Protein AF-A0A931I5U7-F1 (afdb_monomer_lite)

Organism: NCBI:txid2793297

Secondary structure (DSSP, 8-state):
--EEEEPP-HHHHHHTT-GGGTT--EEEETTTEE-HHHHHHHHHHHTTS---EETTEE-S--SSPPPHHHHHHHHHHHHHHHHHHHHTT--TTT--HHHHHHHHHHHHH--SSS-PPPPPHHHHHHHHHHHHHHHHHHHHTTSSS-----EEEEEEE-SSSSSEEEEEEETTPPPPPGGGS---PPPPHHHHHHHHHHHHHHH-HHHHHHHHHHHHH---TT-

Radius of gyration: 21.56 Å; chains: 1; bounding box: 51×44×59 Å

Foldseek 3Di:
DFKDKDAAQLVVCVVVVNNLCSLAIAIADPVPGGDDQVSVLLSCQQQLVDADAAPVGAQPTDSHHDDSVVNRVLSVLVRLVVRVCVVVVHDLQPDALVVLLVQLVCLQVPDDDDDDDRDALVSSQVSSVSSLRSSCVCCVVVVHPHYHFDWDWDWDDDPPDPDIDIHIDGPNRDDGPPVPDPPPDQDDPVRLVVVLVVCCVPPNDVRSVVVCCCNVVVDDPVD

pLDDT: mean 88.18, std 12.98, range [41.03, 98.0]

Sequence (223 aa):
MTWRVFVPDADRLTELGYPALAGCCSLFHDAKGYEHEPNRYLRDRYRARWVPEYKEGPTGAKREGKRPTTSKGEADRLTNFLNWAEAGGIDVDRMNYECVLSYQDNMIAFRPSQQRPTVGAATRNQRADVATFYLMWRAEQGLRWAFDVPTKLVKVPYRDIRGDVFVYSRTGRLRQSAAQLPTLSLPTAAQKLAWYSAVRTRLGEAKMLASRCIVEIGVRAFE

Structure (mmCIF, N/CA/C/O backbone):
data_AF-A0A931I5U7-F1
#
_entry.id   AF-A0A931I5U7-F1
#
loop_
_atom_site.group_PDB
_atom_site.id
_atom_site.type_symbol
_atom_site.label_atom_id
_atom_site.label_alt_id
_atom_site.label_comp_id
_atom_site.label_asym_id
_atom_site.label_entity_id
_atom_site.label_seq_id
_atom_site.pdbx_PDB_ins_code
_atom_site.Cartn_x
_atom_site.Cartn_y
_atom_site.Cartn_z
_atom_site.occupancy
_atom_site.B_iso_or_equiv
_atom_site.auth_seq_id
_atom_site.auth_comp_id
_atom_site.auth_asym_id
_atom_site.auth_atom_id
_atom_site.pdbx_PDB_model_num
ATOM 1 N N . MET A 1 1 ? -21.554 -3.736 -4.754 1.00 67.88 1 MET A N 1
ATOM 2 C CA . MET A 1 1 ? -21.222 -2.640 -3.822 1.00 67.88 1 MET A CA 1
ATOM 3 C C . MET A 1 1 ? -19.717 -2.486 -3.848 1.00 67.88 1 MET A C 1
ATOM 5 O O . MET A 1 1 ? -19.036 -3.498 -4.005 1.00 67.88 1 MET A O 1
ATOM 9 N N . THR A 1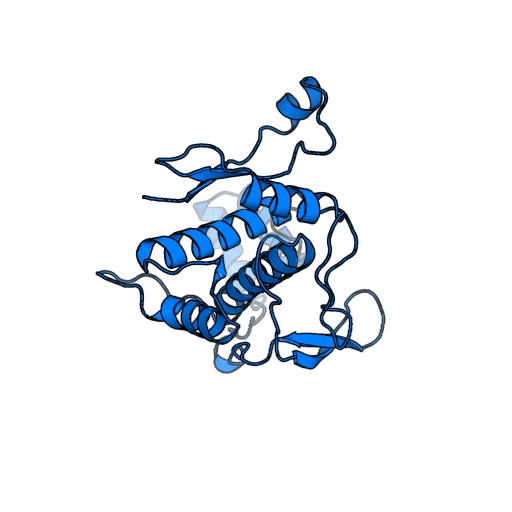 2 ? -19.208 -1.257 -3.923 1.00 89.62 2 THR A N 1
ATOM 10 C CA . THR A 1 2 ? -17.805 -1.046 -4.289 1.00 89.62 2 THR A CA 1
ATOM 11 C C . THR A 1 2 ? -17.224 0.170 -3.580 1.00 89.62 2 THR A C 1
ATOM 13 O O . THR A 1 2 ? -17.816 1.245 -3.539 1.00 89.62 2 THR A O 1
ATOM 16 N N . TRP A 1 3 ? -16.036 -0.023 -3.029 1.00 93.56 3 TRP A N 1
ATOM 17 C CA . TRP A 1 3 ? -15.145 0.998 -2.514 1.00 93.56 3 TRP A CA 1
ATOM 18 C C . TRP A 1 3 ? -14.446 1.725 -3.658 1.00 93.56 3 TRP A C 1
ATOM 20 O O . TRP A 1 3 ? -13.971 1.091 -4.608 1.00 93.56 3 TRP A O 1
ATOM 30 N N . ARG A 1 4 ? -14.328 3.047 -3.543 1.00 95.06 4 ARG A N 1
ATOM 31 C CA . ARG A 1 4 ? -13.659 3.916 -4.516 1.00 95.06 4 ARG A CA 1
ATOM 32 C C . ARG A 1 4 ? -12.684 4.856 -3.827 1.00 95.06 4 ARG A C 1
ATOM 34 O O . ARG A 1 4 ? -12.938 5.335 -2.723 1.00 95.06 4 ARG A O 1
ATOM 41 N N . VAL A 1 5 ? -11.585 5.146 -4.518 1.00 96.12 5 VAL A N 1
ATOM 42 C CA . VAL A 1 5 ? -10.603 6.137 -4.075 1.00 96.12 5 VAL A CA 1
ATOM 43 C C . VAL A 1 5 ? -11.048 7.528 -4.502 1.00 96.12 5 VAL A C 1
ATOM 45 O O . VAL A 1 5 ? -11.294 7.778 -5.679 1.00 96.12 5 VAL A O 1
ATOM 48 N N . PHE A 1 6 ? -11.079 8.439 -3.541 1.00 95.75 6 PHE A N 1
ATOM 49 C CA . PHE A 1 6 ? -11.193 9.869 -3.750 1.00 95.75 6 PHE A CA 1
ATOM 50 C C . PHE A 1 6 ? -9.812 10.510 -3.604 1.00 95.75 6 PHE A C 1
ATOM 52 O O . PHE A 1 6 ? -9.177 10.425 -2.545 1.00 95.75 6 PHE A O 1
ATOM 59 N N . VAL A 1 7 ? -9.345 11.135 -4.684 1.00 95.19 7 VAL A N 1
ATOM 60 C CA . VAL A 1 7 ? -8.119 11.936 -4.687 1.00 95.19 7 VAL A CA 1
ATOM 61 C C . VAL A 1 7 ? -8.515 13.373 -4.350 1.00 95.19 7 VAL A C 1
ATOM 63 O O . VAL A 1 7 ? -9.322 13.943 -5.085 1.00 95.19 7 VAL A O 1
ATOM 66 N N . PRO A 1 8 ? -8.006 13.950 -3.251 1.00 93.38 8 PRO A N 1
ATOM 67 C CA . PRO A 1 8 ? -8.352 15.311 -2.880 1.00 93.38 8 PRO A CA 1
ATOM 68 C C . PRO A 1 8 ? -7.743 16.338 -3.836 1.00 93.38 8 PRO A C 1
ATOM 70 O O . PRO A 1 8 ? -6.669 16.126 -4.401 1.00 93.38 8 PRO A O 1
ATOM 73 N N . ASP A 1 9 ? -8.415 17.481 -3.935 1.00 93.69 9 ASP A N 1
ATOM 74 C CA . ASP A 1 9 ? -7.818 18.717 -4.426 1.00 93.69 9 ASP A CA 1
ATOM 75 C C . ASP A 1 9 ? -6.955 19.318 -3.305 1.00 93.69 9 ASP A C 1
ATOM 77 O O . ASP A 1 9 ? -7.461 19.703 -2.243 1.00 93.69 9 ASP A O 1
ATOM 81 N N . ALA A 1 10 ? -5.639 19.314 -3.518 1.00 92.44 10 ALA A N 1
ATOM 82 C CA . ALA A 1 10 ? -4.664 19.708 -2.510 1.00 92.44 10 ALA A CA 1
ATOM 83 C C . ALA A 1 10 ? -4.705 21.210 -2.205 1.00 92.44 10 ALA A C 1
ATOM 85 O O . ALA A 1 10 ? -4.542 21.599 -1.042 1.00 92.44 10 ALA A O 1
ATOM 86 N N . ASP A 1 11 ? -4.962 22.034 -3.219 1.00 94.00 11 ASP A N 1
ATOM 87 C CA . ASP A 1 11 ? -5.001 23.487 -3.077 1.00 94.00 11 ASP A CA 1
ATOM 88 C C . ASP A 1 11 ? -6.247 23.868 -2.282 1.00 94.00 11 ASP A C 1
ATOM 90 O O . ASP A 1 11 ? -6.153 24.499 -1.226 1.00 94.00 11 ASP A O 1
ATOM 94 N N . ARG A 1 12 ? -7.400 23.312 -2.670 1.00 94.38 12 ARG A N 1
ATOM 95 C CA . ARG A 1 12 ? -8.660 23.527 -1.954 1.00 94.38 12 ARG A CA 1
ATOM 96 C C . ARG A 1 12 ? -8.607 23.065 -0.496 1.00 94.38 12 ARG A C 1
ATOM 98 O O . ARG A 1 12 ? -9.120 23.748 0.386 1.00 94.38 12 ARG A O 1
ATOM 105 N N . LEU A 1 13 ? -8.010 21.907 -0.200 1.00 93.12 13 LEU A N 1
ATOM 106 C CA . LEU A 1 13 ? -7.871 21.456 1.194 1.00 93.12 13 LEU A CA 1
ATOM 107 C C . LEU A 1 13 ? -6.944 22.356 2.013 1.00 93.12 13 LEU A C 1
ATOM 109 O O . LEU A 1 13 ? -7.149 22.503 3.219 1.00 93.12 13 LEU A O 1
ATOM 113 N N . THR A 1 14 ? -5.935 22.945 1.377 1.00 93.50 14 THR A N 1
ATOM 114 C CA . THR A 1 14 ? -5.034 23.900 2.023 1.00 93.50 14 THR A CA 1
ATOM 115 C C . THR A 1 14 ? -5.767 25.198 2.351 1.00 93.50 14 THR A C 1
ATOM 117 O O . THR A 1 14 ? -5.690 25.651 3.492 1.00 93.50 14 THR A O 1
ATOM 120 N N . GLU A 1 15 ? -6.550 25.731 1.409 1.00 95.31 15 GLU A N 1
ATOM 121 C CA . GLU A 1 15 ? -7.409 26.909 1.609 1.00 95.31 15 GLU A CA 1
ATOM 122 C C . GLU A 1 15 ? -8.434 26.701 2.731 1.00 95.31 15 GLU A C 1
ATOM 124 O O . GLU A 1 15 ? -8.680 27.600 3.531 1.00 95.31 15 GLU A O 1
ATOM 129 N N . LEU A 1 16 ? -8.981 25.488 2.845 1.00 94.38 16 LEU A N 1
ATOM 130 C CA . LEU A 1 16 ? -9.907 25.105 3.916 1.00 94.38 16 LEU A CA 1
ATOM 131 C C . LEU A 1 16 ? -9.229 24.891 5.284 1.00 94.38 16 LEU A C 1
ATOM 133 O O . LEU A 1 16 ? -9.904 24.521 6.243 1.00 94.38 16 LEU A O 1
ATOM 137 N N . GLY A 1 17 ? -7.912 25.099 5.400 1.00 94.75 17 GLY A N 1
ATOM 138 C CA . GLY A 1 17 ? -7.178 24.994 6.664 1.00 94.75 17 GLY A CA 1
ATOM 139 C C . GLY A 1 17 ? -6.662 23.590 6.998 1.00 94.75 17 GLY A C 1
ATOM 140 O O . GLY A 1 17 ? -6.270 23.332 8.137 1.00 94.75 17 GLY A O 1
ATOM 141 N N . TYR A 1 18 ? -6.603 22.679 6.020 1.00 93.19 18 TYR A N 1
ATOM 142 C CA . TYR A 1 18 ? -6.120 21.301 6.193 1.00 93.19 18 TYR A CA 1
ATOM 143 C C . TYR A 1 18 ? -4.856 20.968 5.371 1.00 93.19 18 TYR A C 1
ATOM 145 O O . TYR A 1 18 ? -4.783 19.884 4.777 1.00 93.19 18 TYR A O 1
ATOM 153 N N . PRO A 1 19 ? -3.792 21.802 5.385 1.00 92.25 19 PRO A N 1
ATOM 154 C CA . PRO A 1 19 ? -2.581 21.567 4.584 1.00 92.25 19 PRO A CA 1
ATOM 155 C C . PRO A 1 19 ? -1.909 20.230 4.918 1.00 92.25 19 PRO A C 1
ATOM 157 O O . PRO A 1 19 ? -1.336 19.550 4.069 1.00 92.25 19 PRO A O 1
ATOM 160 N N . ALA A 1 20 ? -2.034 19.794 6.174 1.00 90.19 20 ALA A N 1
ATOM 161 C CA . ALA A 1 20 ? -1.488 18.535 6.651 1.00 90.19 20 ALA A CA 1
ATOM 162 C C . ALA A 1 20 ? -2.053 17.298 5.931 1.00 90.19 20 ALA A C 1
ATOM 164 O O . ALA A 1 20 ? -1.386 16.261 5.934 1.00 90.19 20 ALA A O 1
ATOM 165 N N . LEU A 1 21 ? -3.256 17.392 5.354 1.00 92.56 21 LEU A N 1
ATOM 166 C CA . LEU A 1 21 ? -3.986 16.300 4.702 1.00 92.56 21 LEU A CA 1
ATOM 167 C C . LEU A 1 21 ? -4.232 16.548 3.209 1.00 92.56 21 LEU A C 1
ATOM 169 O O . LEU A 1 21 ? -4.865 15.712 2.574 1.00 92.56 21 LEU A O 1
ATOM 173 N N . ALA A 1 22 ? -3.700 17.635 2.645 1.00 92.38 22 ALA A N 1
ATOM 174 C CA . ALA A 1 22 ? -3.960 18.068 1.273 1.00 92.38 22 ALA A CA 1
ATOM 175 C C . ALA A 1 22 ? -3.740 16.970 0.213 1.00 92.38 22 ALA A C 1
ATOM 177 O O . ALA A 1 22 ? -4.478 16.883 -0.758 1.00 92.38 22 ALA A O 1
ATOM 178 N N . GLY A 1 23 ? -2.766 16.079 0.422 1.00 92.12 23 GLY A N 1
ATOM 179 C CA . GLY A 1 23 ? -2.481 14.950 -0.471 1.00 92.12 23 GLY A CA 1
ATOM 180 C C . GLY A 1 23 ? -3.000 13.586 -0.008 1.00 92.12 23 GLY A C 1
ATOM 181 O O . GLY A 1 23 ? -2.651 12.571 -0.615 1.00 92.12 23 GLY A O 1
ATOM 182 N N . CYS A 1 24 ? -3.765 13.523 1.085 1.00 96.06 24 CYS A N 1
ATOM 183 C CA . CYS A 1 24 ? -4.231 12.266 1.663 1.00 96.06 24 CYS A CA 1
ATOM 184 C C . CYS A 1 24 ? -5.486 11.768 0.941 1.00 96.06 24 CYS A C 1
ATOM 186 O O . CYS A 1 24 ? -6.572 12.323 1.101 1.00 96.06 24 CYS A O 1
ATOM 188 N N . CYS A 1 25 ? -5.354 10.678 0.191 1.00 96.31 25 CYS A N 1
ATOM 189 C CA . CYS A 1 25 ? -6.503 10.033 -0.436 1.00 96.31 25 CYS A CA 1
ATOM 190 C C . CYS A 1 25 ? -7.463 9.464 0.616 1.00 96.31 25 CYS A C 1
ATOM 192 O O . CYS A 1 25 ? -7.043 9.030 1.692 1.00 96.31 25 CYS A O 1
ATOM 194 N N . SER A 1 26 ? -8.751 9.462 0.279 1.00 96.44 26 SER A N 1
ATOM 195 C CA . SER A 1 26 ? -9.827 8.913 1.107 1.00 96.44 26 SER A CA 1
ATOM 196 C C . SER A 1 26 ? -10.606 7.849 0.338 1.00 96.44 26 SER A C 1
ATOM 198 O O . SER A 1 26 ? -10.562 7.807 -0.889 1.00 96.44 26 SER A O 1
ATOM 200 N N . LEU A 1 27 ? -11.308 6.976 1.050 1.00 97.25 27 LEU A N 1
ATOM 201 C CA . LEU A 1 27 ? -12.162 5.937 0.496 1.00 97.25 27 LEU A CA 1
ATOM 202 C C . LEU A 1 27 ? -13.630 6.264 0.741 1.00 97.25 27 LEU A C 1
ATOM 204 O O . LEU A 1 27 ? -14.002 6.690 1.837 1.00 97.25 27 LEU A O 1
ATOM 208 N N . PHE A 1 28 ? -14.450 5.998 -0.267 1.00 97.00 28 PHE A N 1
ATOM 209 C CA . PHE A 1 28 ? -15.903 6.070 -0.188 1.00 97.00 28 PHE A CA 1
ATOM 210 C C . PHE A 1 28 ? -16.491 4.737 -0.623 1.00 97.00 28 PHE A C 1
ATOM 212 O O . PHE A 1 28 ? -16.049 4.146 -1.609 1.00 97.00 28 PHE A O 1
ATOM 219 N N . HIS A 1 29 ? -17.480 4.271 0.122 1.00 95.31 29 HIS A N 1
ATOM 220 C CA . HIS A 1 29 ? -18.258 3.096 -0.206 1.00 95.31 29 HIS A CA 1
ATOM 221 C C . HIS A 1 29 ? -19.567 3.517 -0.880 1.00 95.31 29 HIS A C 1
ATOM 223 O O . HIS A 1 29 ? -20.289 4.351 -0.337 1.00 95.31 29 HIS A O 1
ATOM 229 N N . ASP A 1 30 ? -19.912 2.918 -2.021 1.00 92.12 30 ASP A N 1
ATOM 230 C CA . ASP A 1 30 ? -21.083 3.328 -2.814 1.00 92.12 30 ASP A CA 1
ATOM 231 C C . ASP A 1 30 ? -22.405 3.324 -2.015 1.00 92.12 30 ASP A C 1
ATOM 233 O O . ASP A 1 30 ? -23.262 4.169 -2.253 1.00 92.12 30 ASP A O 1
ATOM 237 N N . ALA A 1 31 ? -22.572 2.408 -1.052 1.00 92.06 31 ALA A N 1
ATOM 238 C CA . ALA A 1 31 ? -23.803 2.307 -0.255 1.00 92.06 31 ALA A CA 1
ATOM 239 C C . ALA A 1 31 ? -23.740 3.015 1.108 1.00 92.06 31 ALA A C 1
ATOM 241 O O . ALA A 1 31 ? -24.774 3.358 1.670 1.00 92.06 31 ALA A O 1
ATOM 242 N N . LYS A 1 32 ? -22.540 3.200 1.669 1.00 90.31 32 LYS A N 1
ATOM 243 C CA . LYS A 1 32 ? -22.357 3.702 3.047 1.00 90.31 32 LYS A CA 1
ATOM 244 C C . LYS A 1 32 ? -21.722 5.092 3.095 1.00 90.31 32 LYS A C 1
ATOM 246 O O . LYS A 1 32 ? -21.620 5.693 4.158 1.00 90.31 32 LYS A O 1
ATOM 251 N N . GLY A 1 33 ? -21.286 5.605 1.947 1.00 93.88 33 GLY A N 1
ATOM 252 C CA . GLY A 1 33 ? -20.558 6.856 1.844 1.00 93.88 33 GLY A CA 1
ATOM 253 C C . GLY A 1 33 ? -19.187 6.765 2.506 1.00 93.88 33 GLY A C 1
ATOM 254 O O . GLY A 1 33 ? -18.400 5.856 2.244 1.00 93.88 33 GLY A O 1
ATOM 255 N N . TYR A 1 34 ? -18.876 7.754 3.333 1.00 94.50 34 TYR A N 1
ATOM 256 C CA . TYR A 1 34 ? -17.591 7.853 4.006 1.00 94.50 34 TYR A CA 1
ATOM 257 C C . TYR A 1 34 ? -17.537 6.945 5.239 1.00 94.50 34 TYR A C 1
ATOM 259 O O . TYR A 1 34 ? -18.276 7.156 6.196 1.00 94.50 34 TYR A O 1
ATOM 267 N N . GLU A 1 35 ? -16.612 5.984 5.261 1.00 93.56 35 GLU A N 1
ATOM 268 C CA . GLU A 1 35 ? -16.367 5.170 6.457 1.00 93.56 35 GLU A CA 1
ATOM 269 C C . GLU A 1 35 ? -15.152 5.665 7.249 1.00 93.56 35 GLU A C 1
ATOM 271 O O . GLU A 1 35 ? -14.079 5.923 6.699 1.00 93.56 35 GLU A O 1
ATOM 276 N N . HIS A 1 36 ? -15.292 5.763 8.570 1.00 94.50 36 HIS A N 1
ATOM 277 C CA . HIS A 1 36 ? -14.252 6.337 9.423 1.00 94.50 36 HIS A CA 1
ATOM 278 C C . HIS A 1 36 ? -12.994 5.469 9.524 1.00 94.50 36 HIS A C 1
ATOM 280 O O . HIS A 1 36 ? -11.889 6.016 9.497 1.00 94.50 36 HIS A O 1
ATOM 286 N N . GLU A 1 37 ? -13.127 4.145 9.638 1.00 95.75 37 GLU A N 1
ATOM 287 C CA . GLU A 1 37 ? -11.990 3.273 9.961 1.00 95.75 37 GLU A CA 1
ATOM 288 C C . GLU A 1 37 ? -10.948 3.176 8.841 1.00 95.75 37 GLU A C 1
ATOM 290 O O . GLU A 1 37 ? -9.781 3.492 9.106 1.00 95.75 37 GLU A O 1
ATOM 295 N N . PRO A 1 38 ? -11.299 2.817 7.587 1.00 96.88 38 PRO A N 1
ATOM 296 C CA . PRO A 1 38 ? -10.302 2.722 6.519 1.00 96.88 38 PRO A CA 1
ATOM 297 C C . PRO A 1 38 ? -9.629 4.071 6.252 1.00 96.88 38 PRO A C 1
ATOM 299 O O . PRO A 1 38 ? -8.430 4.148 5.983 1.00 96.88 38 PRO A O 1
ATOM 302 N N . ASN A 1 39 ? -10.388 5.159 6.388 1.00 97.62 39 ASN A N 1
ATOM 303 C CA . ASN A 1 39 ? -9.878 6.510 6.205 1.00 97.62 39 ASN A CA 1
ATOM 304 C C . ASN A 1 39 ? -8.979 6.981 7.352 1.00 97.62 39 ASN A C 1
ATOM 306 O O . ASN A 1 39 ? -8.015 7.712 7.117 1.00 97.62 39 ASN A O 1
ATOM 310 N N . ARG A 1 40 ? -9.247 6.567 8.597 1.00 97.62 40 ARG A N 1
ATOM 311 C CA . ARG A 1 40 ? -8.346 6.830 9.727 1.00 97.62 40 ARG A CA 1
ATOM 312 C C . ARG A 1 40 ? -7.006 6.132 9.514 1.00 97.62 40 ARG A C 1
ATOM 314 O O . ARG A 1 40 ? -5.986 6.806 9.621 1.00 97.62 40 ARG A O 1
ATOM 321 N N . TYR A 1 41 ? -7.016 4.865 9.099 1.00 97.62 41 TYR A N 1
ATOM 322 C CA . TYR A 1 41 ? -5.795 4.154 8.719 1.00 97.62 41 TYR A CA 1
ATOM 323 C C . TYR A 1 41 ? -4.995 4.918 7.656 1.00 97.62 41 TYR A C 1
ATOM 325 O O . TYR A 1 41 ? -3.810 5.182 7.851 1.00 97.62 41 TYR A O 1
ATOM 333 N N . LEU A 1 42 ? -5.632 5.336 6.554 1.00 97.19 42 LEU A N 1
ATOM 334 C CA . LEU A 1 42 ? -4.938 6.070 5.488 1.00 97.19 42 LEU A CA 1
ATOM 335 C C . LEU A 1 42 ? -4.324 7.386 5.982 1.00 97.19 42 LEU A C 1
ATOM 337 O O . LEU A 1 42 ? -3.193 7.701 5.610 1.00 97.19 42 LEU A O 1
ATOM 341 N N . ARG A 1 43 ? -5.008 8.125 6.863 1.00 96.44 43 ARG A N 1
ATOM 342 C CA . ARG A 1 43 ? -4.458 9.347 7.472 1.00 96.44 43 ARG A CA 1
ATOM 343 C C . ARG A 1 43 ? -3.273 9.066 8.385 1.00 96.44 43 ARG A C 1
ATOM 345 O O . ARG A 1 43 ? -2.268 9.771 8.291 1.00 96.44 43 ARG A O 1
ATOM 352 N N . ASP A 1 44 ? -3.365 8.050 9.238 1.00 96.25 44 ASP A N 1
ATOM 353 C CA . ASP A 1 44 ? -2.284 7.695 10.161 1.00 96.25 44 ASP A CA 1
ATOM 354 C C . ASP A 1 44 ? -1.037 7.252 9.385 1.00 96.25 44 ASP A C 1
ATOM 356 O O . ASP A 1 44 ? 0.077 7.697 9.674 1.00 96.25 44 ASP A O 1
ATOM 360 N N . ARG A 1 45 ? -1.242 6.481 8.311 1.00 94.56 45 ARG A N 1
ATOM 361 C CA . ARG A 1 45 ? -0.218 6.090 7.335 1.00 94.56 45 ARG A CA 1
ATOM 362 C C . ARG A 1 45 ? 0.369 7.263 6.568 1.00 94.56 45 ARG A C 1
ATOM 364 O O . ARG A 1 45 ? 1.561 7.235 6.263 1.00 94.56 45 ARG A O 1
ATOM 371 N N . TYR A 1 46 ? -0.457 8.233 6.186 1.00 94.69 46 TYR A N 1
ATOM 372 C CA . TYR A 1 46 ? -0.045 9.402 5.413 1.00 94.69 46 TYR A CA 1
ATOM 373 C C . TYR A 1 46 ? 0.789 10.364 6.256 1.00 94.69 46 TYR A C 1
ATOM 375 O O . TYR A 1 46 ? 1.801 10.879 5.792 1.00 94.69 46 TYR A O 1
ATOM 383 N N . ARG A 1 47 ? 0.398 10.563 7.516 1.00 94.12 47 ARG A N 1
ATOM 384 C CA . ARG A 1 47 ? 1.078 11.442 8.476 1.00 94.12 47 ARG A CA 1
ATOM 385 C C . ARG A 1 47 ? 2.210 10.758 9.242 1.00 94.12 47 ARG A C 1
ATOM 387 O O . ARG A 1 47 ? 2.795 11.403 10.102 1.00 94.12 47 ARG A O 1
ATOM 394 N N . ALA A 1 48 ? 2.474 9.479 8.967 1.00 93.62 48 ALA A N 1
ATOM 395 C CA . ALA A 1 48 ? 3.393 8.636 9.732 1.00 93.62 48 ALA A CA 1
ATOM 396 C C . ALA A 1 48 ? 3.116 8.618 11.248 1.00 93.62 48 ALA A C 1
ATOM 398 O O . ALA A 1 48 ? 4.023 8.402 12.044 1.00 93.62 48 ALA A O 1
ATOM 399 N N . ARG A 1 49 ? 1.849 8.804 11.652 1.00 94.31 49 ARG A N 1
ATOM 400 C CA . ARG A 1 49 ? 1.406 8.563 13.040 1.00 94.31 49 ARG A CA 1
ATOM 401 C C . ARG A 1 49 ? 1.445 7.079 13.380 1.00 94.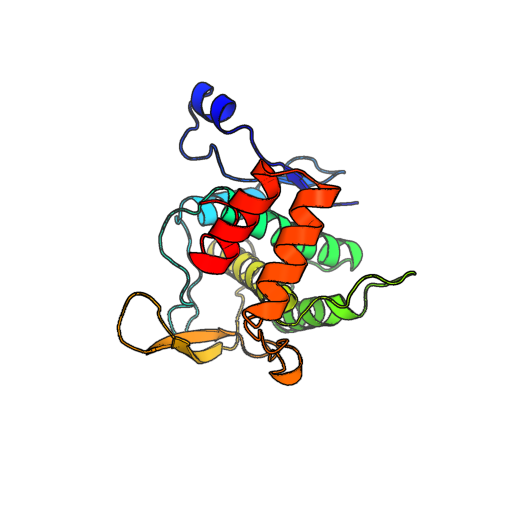31 49 ARG A C 1
ATOM 403 O O . ARG A 1 49 ? 1.552 6.721 14.543 1.00 94.31 49 ARG A O 1
ATOM 410 N N . TRP A 1 50 ? 1.344 6.240 12.351 1.00 95.12 50 TRP A N 1
ATOM 411 C CA . TRP A 1 50 ? 1.477 4.802 12.460 1.00 95.12 50 TRP A CA 1
ATOM 412 C C . TRP A 1 50 ? 2.331 4.236 11.325 1.00 95.12 50 TRP A C 1
ATOM 414 O O . TRP A 1 50 ? 2.174 4.597 10.151 1.00 95.12 50 TRP A O 1
ATOM 424 N N . VAL A 1 51 ? 3.221 3.315 11.682 1.00 93.00 51 VAL A N 1
ATOM 425 C CA . VAL A 1 51 ? 4.160 2.623 10.795 1.00 93.00 51 VAL A CA 1
ATOM 426 C C . VAL A 1 51 ? 4.127 1.148 11.188 1.00 93.00 51 VAL A C 1
ATOM 428 O O . VAL A 1 51 ? 4.062 0.859 12.376 1.00 93.00 51 VAL A O 1
ATOM 431 N N . PRO A 1 52 ? 4.116 0.209 10.227 1.00 92.50 52 PRO A N 1
ATOM 432 C CA . PRO A 1 52 ? 3.945 -1.191 10.546 1.00 92.50 52 PRO A CA 1
ATOM 433 C C . PRO A 1 52 ? 5.259 -1.730 11.114 1.00 92.50 52 PRO A C 1
ATOM 435 O O . PRO A 1 52 ? 6.324 -1.592 10.497 1.00 92.50 52 PRO A O 1
ATOM 438 N N . GLU A 1 53 ? 5.178 -2.390 12.255 1.00 92.75 53 GLU A N 1
ATOM 439 C CA . GLU A 1 53 ? 6.307 -3.070 12.881 1.00 92.75 53 GLU A CA 1
ATOM 440 C C . GLU A 1 53 ? 5.880 -4.498 13.186 1.00 92.75 53 GLU A C 1
ATOM 442 O O . GLU A 1 53 ? 4.796 -4.736 13.713 1.00 92.75 53 GLU A O 1
ATOM 447 N N . TYR A 1 54 ? 6.691 -5.465 12.761 1.00 92.00 54 TYR A N 1
ATOM 448 C CA . TYR A 1 54 ? 6.432 -6.854 13.106 1.00 92.00 54 TYR A CA 1
ATOM 449 C C . TYR A 1 54 ? 6.960 -7.125 14.513 1.00 92.00 54 TYR A C 1
ATOM 451 O O . TYR A 1 54 ? 7.848 -6.419 14.992 1.00 92.00 54 TYR A O 1
ATOM 459 N N . LYS A 1 55 ? 6.456 -8.183 15.157 1.00 89.25 55 LYS A N 1
ATOM 460 C CA . LYS A 1 55 ? 6.903 -8.586 16.499 1.00 89.25 55 LYS A CA 1
ATOM 461 C C . LYS A 1 55 ? 8.415 -8.804 16.563 1.00 89.25 55 LYS A C 1
ATOM 463 O O . LYS A 1 55 ? 9.041 -8.470 17.561 1.00 89.25 55 LYS A O 1
ATOM 468 N N . GLU A 1 56 ? 8.998 -9.339 15.494 1.00 91.19 56 GLU A N 1
ATOM 469 C CA . GLU A 1 56 ? 10.426 -9.637 15.413 1.00 91.19 56 GLU A CA 1
ATOM 470 C C . GLU A 1 56 ? 11.284 -8.407 15.070 1.00 91.19 56 GLU A C 1
ATOM 472 O O . GLU A 1 56 ? 12.498 -8.433 15.279 1.00 91.19 56 GLU A O 1
ATOM 477 N N . GLY A 1 57 ? 10.681 -7.328 14.552 1.00 87.94 57 GLY A N 1
ATOM 478 C CA . GLY A 1 57 ? 11.389 -6.090 14.236 1.00 87.94 57 GLY A CA 1
ATOM 479 C C . GLY A 1 57 ? 10.834 -5.304 13.037 1.00 87.94 57 GLY A C 1
ATOM 480 O O . GLY A 1 57 ? 9.690 -5.485 12.606 1.00 87.94 57 GLY A O 1
ATOM 481 N N . PRO A 1 58 ? 11.640 -4.389 12.465 1.00 86.19 58 PRO A N 1
ATOM 482 C CA . PRO A 1 58 ? 11.159 -3.416 11.492 1.00 86.19 58 PRO A CA 1
ATOM 483 C C . PRO A 1 58 ? 10.803 -4.043 10.136 1.00 86.19 58 P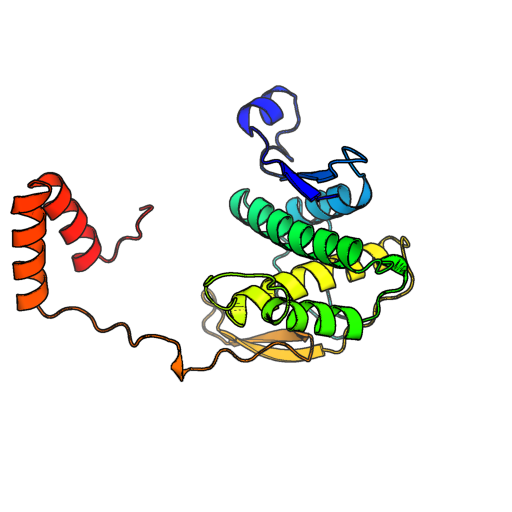RO A C 1
ATOM 485 O O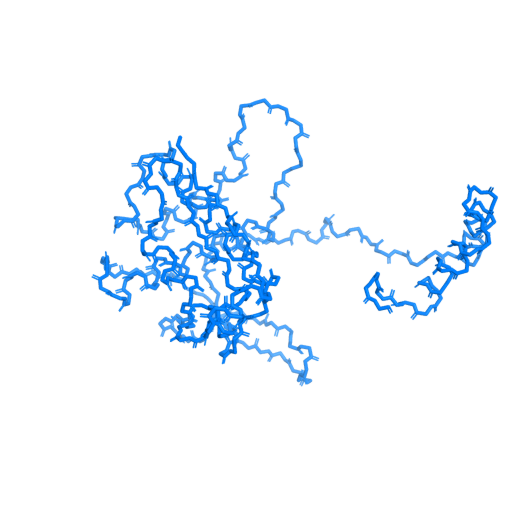 . PRO A 1 58 ? 11.518 -4.890 9.597 1.00 86.19 58 PRO A O 1
ATOM 488 N N . THR A 1 59 ? 9.729 -3.531 9.530 1.00 84.50 59 THR A N 1
ATOM 489 C CA . THR A 1 59 ? 9.262 -3.900 8.176 1.00 84.50 59 THR A CA 1
ATOM 490 C C . THR A 1 59 ? 10.065 -3.245 7.045 1.00 84.50 59 THR A C 1
ATOM 492 O O . THR A 1 59 ? 9.850 -3.548 5.871 1.00 84.50 59 THR A O 1
ATOM 495 N N . GLY A 1 60 ? 10.941 -2.288 7.373 1.00 80.56 60 GLY A N 1
ATOM 496 C CA . GLY A 1 60 ? 11.587 -1.395 6.405 1.00 80.56 60 GLY A CA 1
ATOM 497 C C . GLY A 1 60 ? 10.697 -0.242 5.917 1.00 80.56 60 GLY A C 1
ATOM 498 O O . GLY A 1 60 ? 11.112 0.531 5.052 1.00 80.56 60 GLY A O 1
ATOM 499 N N . ALA A 1 61 ? 9.477 -0.097 6.446 1.00 80.81 61 ALA A N 1
ATOM 500 C CA . ALA A 1 61 ? 8.652 1.074 6.182 1.00 80.81 61 ALA A CA 1
ATOM 501 C C . ALA A 1 61 ? 9.270 2.332 6.814 1.00 80.81 61 ALA A C 1
ATOM 503 O O . ALA A 1 61 ? 9.693 2.323 7.969 1.00 80.81 61 ALA A O 1
ATOM 504 N N . LYS A 1 62 ? 9.300 3.432 6.056 1.00 77.56 62 LYS A N 1
ATOM 505 C CA . LYS A 1 62 ? 9.841 4.708 6.536 1.00 77.56 62 LYS A CA 1
ATOM 506 C C . LYS A 1 62 ? 8.905 5.354 7.560 1.00 77.56 62 LYS A C 1
ATOM 508 O O . LYS A 1 62 ? 7.696 5.412 7.334 1.00 77.56 62 LYS A O 1
ATOM 513 N N . ARG A 1 63 ? 9.482 5.916 8.627 1.00 79.25 63 ARG A N 1
ATOM 514 C CA . ARG A 1 63 ? 8.797 6.771 9.615 1.00 79.25 63 ARG A CA 1
ATOM 515 C C . ARG A 1 63 ? 8.704 8.228 9.143 1.00 79.25 63 ARG A C 1
ATOM 517 O O . ARG A 1 63 ? 8.994 9.156 9.884 1.00 79.25 63 ARG A O 1
ATOM 524 N N . GLU A 1 64 ? 8.317 8.417 7.887 1.00 84.00 64 GLU A N 1
ATOM 525 C CA . GLU A 1 64 ? 8.170 9.729 7.257 1.00 84.00 64 GLU A CA 1
ATOM 526 C C . GLU A 1 64 ? 6.789 9.847 6.620 1.00 84.00 64 GLU A C 1
ATOM 528 O O . GLU A 1 64 ? 6.221 8.859 6.139 1.00 84.00 64 GLU A O 1
ATOM 533 N N . GLY A 1 65 ? 6.255 11.071 6.601 1.00 81.50 65 GLY A N 1
ATOM 534 C CA . GLY A 1 65 ? 4.997 11.365 5.928 1.00 81.50 65 GLY A CA 1
ATOM 535 C C . GLY A 1 65 ? 5.040 10.954 4.455 1.00 81.50 65 GLY A C 1
ATOM 536 O O . GLY A 1 65 ? 6.062 11.064 3.773 1.00 81.50 65 GLY A O 1
ATOM 537 N N . LYS A 1 66 ? 3.917 10.454 3.945 1.00 86.00 66 LYS A N 1
ATOM 538 C CA . LYS A 1 66 ? 3.833 9.978 2.567 1.00 86.00 66 LYS A CA 1
ATOM 539 C C . LYS A 1 66 ? 3.608 11.115 1.592 1.00 86.00 66 LYS A C 1
ATOM 541 O O . LYS A 1 66 ? 2.882 12.062 1.860 1.00 86.00 66 LYS A O 1
ATOM 546 N N . ARG A 1 67 ? 4.171 10.951 0.395 1.00 88.25 67 ARG A N 1
ATOM 547 C CA . ARG A 1 67 ? 3.841 11.791 -0.758 1.00 88.25 67 ARG A CA 1
ATOM 548 C C . ARG A 1 67 ? 2.415 11.489 -1.250 1.00 88.25 67 ARG A C 1
ATOM 550 O O . ARG A 1 67 ? 1.967 10.346 -1.098 1.00 88.25 67 ARG A O 1
ATOM 557 N N . PRO A 1 68 ? 1.731 12.444 -1.907 1.00 87.69 68 PRO A N 1
ATOM 558 C CA . PRO A 1 68 ? 0.377 12.237 -2.436 1.00 87.69 68 PRO A CA 1
ATOM 559 C C . PRO A 1 68 ? 0.267 11.023 -3.373 1.00 87.69 68 PRO A C 1
ATOM 561 O O . PRO A 1 68 ? -0.656 10.217 -3.268 1.00 87.69 68 PRO A O 1
ATOM 564 N N . THR A 1 69 ? 1.268 10.809 -4.232 1.00 88.69 69 THR A N 1
ATOM 565 C CA . THR A 1 69 ? 1.327 9.647 -5.137 1.00 88.69 69 THR A CA 1
ATOM 566 C C . THR A 1 69 ? 1.385 8.318 -4.382 1.00 88.69 69 THR A C 1
ATOM 568 O O . THR A 1 69 ? 0.706 7.356 -4.747 1.00 88.69 69 THR A O 1
ATOM 571 N N . THR A 1 70 ? 2.148 8.264 -3.288 1.00 90.12 70 THR A N 1
ATOM 572 C CA . THR A 1 70 ? 2.210 7.091 -2.411 1.00 90.12 70 THR A CA 1
ATOM 573 C C . THR A 1 70 ? 0.889 6.888 -1.668 1.00 90.12 70 THR A C 1
ATOM 575 O O . THR A 1 70 ? 0.449 5.746 -1.552 1.00 90.12 70 THR A O 1
ATOM 578 N N . SER A 1 71 ? 0.236 7.969 -1.216 1.00 93.44 71 SER A N 1
ATOM 579 C CA . SER A 1 71 ? -1.094 7.917 -0.587 1.00 93.44 71 SER A CA 1
ATOM 580 C C . SER A 1 71 ? -2.126 7.284 -1.516 1.00 93.44 71 SER A C 1
ATOM 582 O O . SER A 1 71 ? -2.784 6.317 -1.132 1.00 93.44 71 SER A O 1
ATOM 584 N N . LYS A 1 72 ? -2.188 7.743 -2.773 1.00 94.94 72 LYS A N 1
ATOM 585 C CA . LYS A 1 72 ? -3.071 7.164 -3.791 1.00 94.94 72 LYS A CA 1
ATOM 586 C C . LYS A 1 72 ? -2.796 5.676 -3.990 1.00 94.94 72 LYS A C 1
ATOM 588 O O . LYS A 1 72 ? -3.718 4.868 -3.967 1.00 94.94 72 LYS A O 1
ATOM 593 N N . GLY A 1 73 ? -1.525 5.301 -4.132 1.00 94.06 73 GLY A N 1
ATOM 594 C CA . GLY A 1 73 ? -1.146 3.900 -4.294 1.00 94.06 73 GLY A CA 1
ATOM 595 C C . GLY A 1 73 ? -1.522 3.024 -3.092 1.00 94.06 73 GLY A C 1
ATOM 596 O O . GLY A 1 73 ? -1.823 1.847 -3.270 1.00 94.06 73 GLY A O 1
ATOM 597 N N . GLU A 1 74 ? -1.482 3.537 -1.861 1.00 95.00 74 GLU A N 1
ATOM 598 C CA . GLU A 1 74 ? -1.984 2.803 -0.688 1.00 95.00 74 GLU A CA 1
ATOM 599 C C . GLU A 1 74 ? -3.512 2.698 -0.692 1.00 95.00 74 GLU A C 1
ATOM 601 O O . GLU A 1 74 ? -4.034 1.601 -0.499 1.00 95.00 74 GLU A O 1
ATOM 606 N N . ALA A 1 75 ? -4.215 3.792 -0.992 1.00 96.69 75 ALA A N 1
ATOM 607 C CA . ALA A 1 75 ? -5.672 3.823 -1.086 1.00 96.69 75 ALA A CA 1
ATOM 608 C C . ALA A 1 75 ? -6.209 2.856 -2.157 1.00 96.69 75 ALA A C 1
ATOM 610 O O . ALA A 1 75 ? -7.137 2.098 -1.881 1.00 96.69 75 ALA A O 1
ATOM 611 N N . ASP A 1 76 ? -5.587 2.803 -3.340 1.00 95.50 76 ASP A N 1
ATOM 612 C CA . ASP A 1 76 ? -5.966 1.882 -4.424 1.00 95.50 76 ASP A CA 1
ATOM 613 C C . ASP A 1 76 ? -5.814 0.411 -3.992 1.00 95.50 76 ASP A C 1
ATOM 615 O O . ASP A 1 76 ? -6.663 -0.438 -4.276 1.00 95.50 76 ASP A O 1
ATOM 619 N N . ARG A 1 77 ? -4.725 0.089 -3.280 1.00 96.38 77 ARG A N 1
ATOM 620 C CA . ARG A 1 77 ? -4.452 -1.273 -2.793 1.00 96.38 77 ARG A CA 1
ATOM 621 C C . ARG A 1 77 ? -5.399 -1.675 -1.663 1.00 96.38 77 ARG A C 1
ATOM 623 O O . ARG A 1 77 ? -5.860 -2.814 -1.660 1.00 96.38 77 ARG A O 1
ATOM 630 N N . LEU A 1 78 ? -5.700 -0.756 -0.744 1.00 97.25 78 LEU A N 1
ATOM 631 C CA . LEU A 1 78 ? -6.667 -0.984 0.330 1.00 97.25 78 LEU A CA 1
ATOM 632 C C . LEU A 1 78 ? -8.082 -1.161 -0.230 1.00 97.25 78 LEU A C 1
ATOM 634 O O . LEU A 1 78 ? -8.775 -2.099 0.136 1.00 97.25 78 LEU A O 1
ATOM 638 N N . THR A 1 79 ? -8.469 -0.325 -1.191 1.00 96.25 79 THR A N 1
ATOM 639 C CA . THR A 1 79 ? -9.740 -0.442 -1.918 1.00 96.25 79 THR A CA 1
ATOM 640 C C . THR A 1 79 ? -9.887 -1.809 -2.575 1.00 96.25 79 THR A C 1
ATOM 642 O O . THR A 1 79 ? -10.937 -2.438 -2.481 1.00 96.25 79 THR A O 1
ATOM 645 N N . ASN A 1 80 ? -8.828 -2.305 -3.225 1.00 94.75 80 ASN A N 1
ATOM 646 C CA . ASN A 1 80 ? -8.849 -3.633 -3.834 1.00 94.75 80 ASN A CA 1
ATOM 647 C C . ASN A 1 80 ? -9.085 -4.744 -2.801 1.00 94.75 80 ASN A C 1
ATOM 649 O O . ASN A 1 80 ? -9.817 -5.685 -3.094 1.00 94.75 80 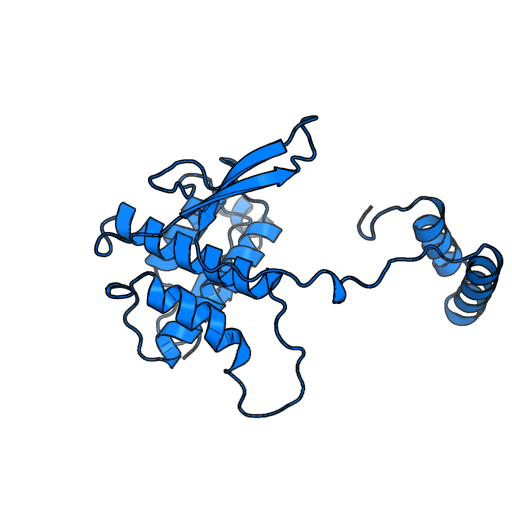ASN A O 1
ATOM 653 N N . PHE A 1 81 ? -8.501 -4.607 -1.612 1.00 96.38 81 PHE A N 1
ATOM 654 C CA . PHE A 1 81 ? -8.677 -5.551 -0.516 1.00 96.38 81 PHE A CA 1
ATOM 655 C C . PHE A 1 81 ? -10.100 -5.526 0.051 1.00 96.38 81 PHE A C 1
ATOM 657 O O . PHE A 1 81 ? -10.729 -6.576 0.133 1.00 96.38 81 PHE A O 1
ATOM 664 N N . LEU A 1 82 ? -10.622 -4.341 0.382 1.00 95.62 82 LEU A N 1
ATOM 665 C CA . LEU A 1 82 ? -11.964 -4.188 0.953 1.00 95.62 82 LEU A CA 1
ATOM 666 C C . LEU A 1 82 ? -13.046 -4.690 -0.010 1.00 95.62 82 LEU A C 1
ATOM 668 O O . LEU A 1 82 ? -13.928 -5.436 0.397 1.00 95.62 82 LEU A O 1
ATOM 672 N N . ASN A 1 83 ? -12.917 -4.378 -1.303 1.00 94.19 83 ASN A N 1
ATOM 673 C CA . ASN A 1 83 ? -13.815 -4.900 -2.335 1.00 94.19 83 ASN A CA 1
ATOM 674 C C . ASN A 1 83 ? -13.778 -6.428 -2.442 1.00 94.19 83 ASN A C 1
ATOM 676 O O . ASN A 1 83 ? -14.814 -7.049 -2.652 1.00 94.19 83 ASN A O 1
ATOM 680 N N . TRP A 1 84 ? -12.595 -7.038 -2.327 1.00 93.88 84 TRP A N 1
ATOM 681 C CA . TRP A 1 84 ? -12.472 -8.495 -2.340 1.00 93.88 84 TRP A CA 1
ATOM 682 C C . TRP A 1 84 ? -13.115 -9.124 -1.099 1.00 93.88 84 TRP A C 1
ATOM 684 O O . TRP A 1 84 ? -13.854 -10.096 -1.237 1.00 93.88 84 TRP A O 1
ATOM 694 N N . ALA A 1 85 ? -12.870 -8.559 0.086 1.00 94.06 85 ALA A N 1
ATOM 695 C CA . ALA A 1 85 ? -13.443 -9.061 1.331 1.00 94.06 85 ALA A CA 1
ATOM 696 C C . ALA A 1 85 ? -14.975 -8.971 1.299 1.00 94.06 85 ALA A C 1
ATOM 698 O O . ALA A 1 85 ? -15.655 -9.955 1.571 1.00 94.06 85 ALA A O 1
ATOM 699 N N . GLU A 1 86 ? -15.516 -7.831 0.867 1.00 92.62 86 GLU A N 1
ATOM 700 C CA . GLU A 1 86 ? -16.958 -7.616 0.754 1.00 92.62 86 GLU A CA 1
ATOM 701 C C . GLU A 1 86 ? -17.605 -8.525 -0.298 1.00 92.62 86 GLU A C 1
ATOM 703 O O . GLU A 1 86 ? -18.616 -9.164 -0.014 1.00 92.62 86 GLU A O 1
ATOM 708 N N . ALA A 1 87 ? -16.998 -8.665 -1.482 1.00 91.12 87 ALA A N 1
ATOM 709 C CA . ALA A 1 87 ? -17.497 -9.572 -2.517 1.00 91.12 87 ALA A CA 1
ATOM 710 C C . ALA A 1 87 ? -17.477 -11.046 -2.076 1.00 91.12 87 ALA A C 1
ATOM 712 O O . ALA A 1 87 ? -18.307 -11.831 -2.529 1.00 91.12 87 ALA A O 1
ATOM 713 N N . GLY A 1 88 ? -16.536 -11.420 -1.206 1.00 90.38 88 GLY A N 1
ATOM 714 C CA . GLY A 1 88 ? -16.453 -12.753 -0.614 1.00 90.38 88 GLY A CA 1
ATOM 715 C C . GLY A 1 88 ? -17.312 -12.950 0.638 1.00 90.38 88 GLY A C 1
ATOM 716 O O . GLY A 1 88 ? -17.311 -14.054 1.176 1.00 90.38 88 GLY A O 1
ATOM 717 N N . GLY A 1 89 ? -17.997 -11.913 1.139 1.00 91.69 89 GLY A N 1
ATOM 718 C CA . GLY A 1 89 ? -18.701 -11.969 2.426 1.00 91.69 89 GLY A CA 1
ATOM 719 C C . GLY A 1 89 ? -17.770 -12.238 3.616 1.00 91.69 89 GLY A C 1
ATOM 720 O O . GLY A 1 89 ? -18.178 -12.849 4.601 1.00 91.69 89 GLY A O 1
ATOM 721 N N . ILE A 1 90 ? -16.501 -11.840 3.510 1.00 93.50 90 ILE A N 1
ATOM 722 C CA . ILE A 1 90 ? -15.461 -12.117 4.500 1.00 93.50 90 ILE A CA 1
ATOM 723 C C . ILE A 1 90 ? -15.476 -11.023 5.563 1.00 93.50 90 ILE A C 1
ATOM 725 O O . ILE A 1 90 ? -15.260 -9.845 5.273 1.00 93.50 90 ILE A O 1
ATOM 729 N N . ASP A 1 91 ? -15.666 -11.436 6.813 1.00 93.44 91 ASP A N 1
ATOM 730 C CA . ASP A 1 91 ? -15.570 -10.552 7.968 1.00 93.44 91 ASP A CA 1
ATOM 731 C C . ASP A 1 91 ? -14.103 -10.202 8.267 1.00 93.44 91 ASP A C 1
ATOM 733 O O . ASP A 1 91 ? -13.329 -11.024 8.769 1.00 93.44 91 ASP A O 1
ATOM 737 N N . VAL A 1 92 ? -13.735 -8.952 7.974 1.00 93.19 92 VAL A N 1
ATOM 738 C CA . VAL A 1 92 ? -12.391 -8.389 8.176 1.00 93.19 92 VAL A CA 1
ATOM 739 C C . VAL A 1 92 ? -11.954 -8.461 9.644 1.00 93.19 92 VAL A C 1
ATOM 741 O O . VAL A 1 92 ? -10.759 -8.614 9.920 1.00 93.19 92 VAL A O 1
ATOM 744 N N . ASP A 1 93 ? -12.896 -8.412 10.590 1.00 92.94 93 ASP A N 1
ATOM 745 C CA . ASP A 1 93 ? -12.593 -8.523 12.018 1.00 92.94 93 ASP A CA 1
ATOM 746 C C . ASP A 1 93 ? -12.134 -9.917 12.399 1.00 92.94 93 ASP A C 1
ATOM 748 O O . ASP A 1 93 ? -11.320 -10.046 13.302 1.00 92.94 93 ASP A O 1
ATOM 752 N N . ARG A 1 94 ? -12.563 -10.956 11.678 1.00 93.88 94 ARG A N 1
ATOM 753 C CA . ARG A 1 94 ? -12.236 -12.364 11.958 1.00 93.88 94 ARG A CA 1
ATOM 754 C C . ARG A 1 94 ? -11.098 -12.921 11.104 1.00 93.88 94 ARG A C 1
ATOM 756 O O . ARG A 1 94 ? -10.673 -14.051 11.318 1.00 93.88 94 ARG A O 1
ATOM 763 N N . MET A 1 95 ? -10.568 -12.140 10.163 1.00 95.69 95 MET A N 1
ATOM 764 C CA . MET A 1 95 ? -9.526 -12.609 9.245 1.00 95.69 95 MET A CA 1
ATOM 765 C C . MET A 1 95 ? -8.216 -12.941 9.956 1.00 95.69 95 MET A C 1
ATOM 767 O O . MET A 1 95 ? -7.664 -12.090 10.650 1.00 95.69 95 MET A O 1
ATOM 771 N N . ASN A 1 96 ? -7.665 -14.126 9.707 1.00 96.56 96 ASN A N 1
ATOM 772 C CA . ASN A 1 96 ? -6.305 -14.494 10.099 1.00 96.56 96 ASN A CA 1
ATOM 773 C C . ASN A 1 96 ? -5.314 -14.244 8.938 1.00 96.56 96 ASN A C 1
ATOM 775 O O . ASN A 1 96 ? -5.685 -13.736 7.873 1.00 96.56 96 ASN A O 1
ATOM 779 N N . TYR A 1 97 ? -4.035 -14.575 9.133 1.00 97.12 97 TYR A N 1
ATOM 780 C CA . TYR A 1 97 ? -3.022 -14.370 8.094 1.00 97.12 97 TYR A CA 1
ATOM 781 C C . TYR A 1 97 ? -3.237 -15.247 6.846 1.00 97.12 97 TYR A C 1
ATOM 783 O O . TYR A 1 97 ? -2.940 -14.819 5.729 1.00 97.12 97 TYR A O 1
ATOM 791 N N . GLU A 1 98 ? -3.813 -16.439 6.992 1.00 97.06 98 GLU A N 1
ATOM 792 C CA . GLU A 1 98 ? -4.132 -17.320 5.861 1.00 97.06 98 GLU A CA 1
ATOM 793 C C . GLU A 1 98 ? -5.166 -16.681 4.932 1.00 97.06 98 GLU A C 1
ATOM 795 O O . GLU A 1 98 ? -5.058 -16.800 3.712 1.00 97.06 98 GLU A O 1
ATOM 800 N N . CYS A 1 99 ? -6.110 -15.908 5.476 1.00 96.31 99 CYS A N 1
ATOM 801 C CA . CYS A 1 99 ? -7.043 -15.135 4.663 1.00 96.31 99 CYS A CA 1
ATOM 802 C C . CYS A 1 99 ? -6.318 -14.094 3.786 1.00 96.31 99 CYS A C 1
ATOM 804 O O . CYS A 1 99 ? -6.739 -13.845 2.656 1.00 96.31 99 CYS A O 1
ATOM 806 N N . VAL A 1 100 ? -5.205 -13.514 4.255 1.00 96.81 100 VAL A N 1
ATOM 807 C CA . VAL A 1 100 ? -4.377 -12.598 3.448 1.00 96.81 100 VAL A CA 1
ATOM 808 C C . VAL A 1 100 ? -3.626 -13.344 2.345 1.00 96.81 100 VAL A C 1
ATOM 810 O O . VAL A 1 100 ? -3.499 -12.828 1.232 1.00 96.81 100 VAL A O 1
ATOM 813 N N . LEU A 1 101 ? -3.149 -14.562 2.616 1.00 95.44 101 LEU A N 1
ATOM 814 C CA . LEU A 1 101 ? -2.549 -15.419 1.588 1.00 95.44 101 LEU A CA 1
ATOM 815 C C . LEU A 1 101 ? -3.588 -15.821 0.533 1.00 95.44 101 LEU A C 1
ATOM 817 O O . LEU A 1 101 ? -3.332 -15.681 -0.660 1.00 95.44 101 LEU A O 1
ATOM 821 N N . SER A 1 102 ? -4.797 -16.184 0.963 1.00 93.88 102 SER A N 1
ATOM 822 C CA . SER A 1 102 ? -5.928 -16.452 0.072 1.00 93.88 102 SER A CA 1
ATOM 823 C C . SER A 1 102 ? -6.281 -15.228 -0.777 1.00 93.88 102 SER A C 1
ATOM 825 O O . SER A 1 102 ? -6.415 -15.341 -1.993 1.00 93.88 102 SER A O 1
ATOM 827 N N . TYR A 1 103 ? -6.347 -14.028 -0.194 1.00 94.38 103 TYR A N 1
ATOM 828 C CA . TYR A 1 103 ? -6.507 -12.781 -0.953 1.00 94.38 103 TYR A CA 1
ATOM 829 C C . TYR A 1 103 ? -5.404 -12.606 -2.004 1.00 94.38 103 TYR A C 1
ATOM 831 O O . TYR A 1 103 ? -5.688 -12.309 -3.167 1.00 94.38 103 TYR A O 1
ATOM 839 N N . GLN A 1 104 ? -4.144 -12.824 -1.618 1.00 93.81 104 GLN A N 1
ATOM 840 C CA . GLN A 1 104 ? -3.006 -12.742 -2.526 1.00 93.81 104 GLN A CA 1
ATOM 841 C C . GLN A 1 104 ? -3.162 -13.715 -3.701 1.00 93.81 104 GLN A C 1
ATOM 843 O O . GLN A 1 104 ? -2.874 -13.330 -4.836 1.00 93.81 104 GLN A O 1
ATOM 848 N N . ASP A 1 105 ? -3.606 -14.948 -3.461 1.00 89.62 105 ASP A N 1
ATOM 849 C CA . ASP A 1 105 ? -3.805 -16.009 -4.460 1.00 89.62 105 ASP A CA 1
ATOM 850 C C . ASP A 1 105 ? -5.027 -15.794 -5.350 1.00 89.62 105 ASP A C 1
ATOM 852 O O . ASP A 1 105 ? -4.934 -15.930 -6.574 1.00 89.62 105 ASP A O 1
ATOM 856 N N . ASN A 1 106 ? -6.117 -15.280 -4.790 1.00 86.12 106 ASN A N 1
ATOM 857 C CA . ASN A 1 106 ? -7.331 -14.944 -5.530 1.00 86.12 106 ASN A CA 1
ATOM 858 C C . ASN A 1 106 ? -7.150 -13.799 -6.537 1.00 86.12 106 ASN A C 1
ATOM 860 O O . ASN A 1 106 ? -7.930 -13.685 -7.482 1.00 86.12 106 ASN A O 1
ATOM 864 N N . MET A 1 107 ? -6.083 -12.998 -6.428 1.00 84.19 107 MET A N 1
ATOM 865 C CA . MET A 1 107 ? -5.728 -12.028 -7.476 1.00 84.19 107 MET A CA 1
ATOM 866 C C . MET A 1 107 ? -5.366 -12.682 -8.820 1.00 84.19 107 MET A C 1
ATOM 868 O O . MET A 1 107 ? -5.306 -11.982 -9.832 1.00 84.19 107 MET A O 1
ATOM 872 N N . ILE A 1 108 ? -5.110 -13.995 -8.840 1.00 64.00 108 ILE A N 1
ATOM 873 C CA . ILE A 1 108 ? -4.999 -14.788 -10.072 1.00 64.00 108 ILE A CA 1
ATOM 874 C C . ILE A 1 108 ? -6.392 -15.213 -10.564 1.00 64.00 108 ILE A C 1
ATOM 876 O O . ILE A 1 108 ? -6.662 -15.145 -11.761 1.00 64.00 108 ILE A O 1
ATOM 880 N N . ALA A 1 109 ? -7.257 -15.647 -9.640 1.00 54.03 109 ALA A N 1
ATOM 881 C CA . ALA A 1 109 ? -8.480 -16.396 -9.923 1.00 54.03 109 ALA A CA 1
ATOM 882 C C . ALA A 1 109 ? -9.718 -15.535 -10.231 1.00 54.03 109 ALA A C 1
ATOM 884 O O . ALA A 1 109 ? -10.652 -16.026 -10.861 1.00 54.03 109 ALA A O 1
ATOM 885 N N . PHE A 1 110 ? -9.753 -14.259 -9.830 1.00 48.59 110 PHE A N 1
ATOM 886 C CA . PHE A 1 110 ? -10.920 -13.397 -10.054 1.00 48.59 110 PHE A CA 1
ATOM 887 C C . PHE A 1 110 ? -11.041 -12.971 -11.532 1.00 48.59 110 PHE A C 1
ATOM 889 O O . PHE A 1 110 ? -10.644 -11.862 -11.901 1.00 48.59 110 PHE A O 1
ATOM 896 N N . ARG A 1 111 ? -11.552 -13.866 -12.397 1.00 51.88 111 ARG A N 1
ATOM 897 C CA . ARG A 1 111 ? -11.897 -13.571 -13.800 1.00 51.88 111 ARG A CA 1
ATOM 898 C C . ARG A 1 111 ? -13.127 -14.316 -14.322 1.00 51.88 111 ARG A C 1
ATOM 900 O O . ARG A 1 111 ? -12.999 -15.411 -14.865 1.00 51.88 111 ARG A O 1
ATOM 907 N N . PRO A 1 112 ? -14.289 -13.656 -14.333 1.00 41.03 112 PRO A N 1
ATOM 908 C CA . PRO A 1 112 ? -15.312 -13.896 -15.331 1.00 41.03 112 PRO A CA 1
ATOM 909 C C . PRO A 1 112 ? -14.994 -13.018 -16.555 1.00 41.03 112 PRO A C 1
ATOM 911 O O . PRO A 1 112 ? -15.236 -11.816 -16.553 1.00 41.03 112 PRO A O 1
ATOM 914 N N . SER A 1 113 ? -14.443 -13.630 -17.605 1.00 49.38 113 SER A N 1
ATOM 915 C CA . SER A 1 113 ? -14.225 -13.060 -18.949 1.00 49.38 113 SER A CA 1
ATOM 916 C C . SER A 1 113 ? -13.034 -12.086 -19.167 1.00 49.38 113 SER A C 1
ATOM 918 O O . SER A 1 113 ? -12.797 -11.135 -18.431 1.00 49.38 113 SER A O 1
ATOM 920 N N . GLN A 1 114 ? -12.302 -12.353 -20.259 1.00 41.59 114 GLN A N 1
ATOM 921 C CA . GLN A 1 114 ? -11.405 -11.471 -21.031 1.00 41.59 114 GLN A CA 1
ATOM 922 C C . GLN A 1 114 ? -10.017 -11.060 -20.463 1.00 41.59 114 GLN A C 1
ATOM 924 O O . GLN A 1 114 ? -9.856 -10.182 -19.619 1.00 41.59 114 GLN A O 1
ATOM 929 N N . GLN A 1 115 ? -8.971 -11.690 -21.024 1.00 42.00 115 GLN A N 1
ATOM 930 C CA . GLN A 1 115 ? -7.745 -11.098 -21.617 1.00 42.00 115 GLN A CA 1
ATOM 931 C C . GLN A 1 115 ? -6.974 -9.928 -20.949 1.00 42.00 115 GLN A C 1
ATOM 933 O O . GLN A 1 115 ? -6.130 -9.313 -21.591 1.00 42.00 115 GLN A O 1
ATOM 938 N N . ARG A 1 116 ? -7.135 -9.610 -19.663 1.00 47.19 116 ARG A N 1
ATOM 939 C CA . ARG A 1 116 ? -6.184 -8.697 -18.984 1.00 47.19 116 ARG A CA 1
ATOM 940 C C . ARG A 1 116 ? -4.848 -9.396 -18.645 1.00 47.19 116 ARG A C 1
ATOM 942 O O . ARG A 1 116 ? -4.818 -10.619 -18.524 1.00 47.19 116 ARG A O 1
ATOM 949 N N . PRO A 1 117 ? -3.730 -8.696 -18.416 1.00 53.94 117 PRO A N 1
ATOM 950 C CA . PRO A 1 117 ? -2.488 -9.337 -17.971 1.00 53.94 117 PRO A CA 1
ATOM 951 C C . PRO A 1 117 ? -2.627 -9.907 -16.553 1.00 53.94 117 PRO A C 1
ATOM 953 O O . PRO A 1 117 ? -3.276 -9.298 -15.700 1.00 53.94 117 PRO A O 1
ATOM 956 N N . THR A 1 118 ? -2.054 -11.081 -16.290 1.00 65.00 118 THR A N 1
ATOM 957 C CA . THR A 1 118 ? -1.918 -11.633 -14.932 1.00 65.00 118 THR A CA 1
ATOM 958 C C . THR A 1 118 ? -1.202 -10.611 -14.050 1.00 65.00 118 THR A C 1
ATOM 960 O O . THR A 1 118 ? -0.172 -10.064 -14.442 1.00 65.00 118 THR A O 1
ATOM 963 N N . VAL A 1 119 ? -1.745 -10.312 -12.866 1.00 79.06 119 VAL A N 1
ATOM 964 C CA . VAL A 1 119 ? -1.119 -9.349 -11.951 1.00 79.06 119 VAL A CA 1
ATOM 965 C C . VAL A 1 119 ? 0.217 -9.926 -11.481 1.00 79.06 119 VAL A C 1
ATOM 967 O O . VAL A 1 119 ? 0.257 -11.003 -10.885 1.00 79.06 119 VAL A O 1
ATOM 970 N N . GLY A 1 120 ? 1.312 -9.214 -11.751 1.00 83.56 120 GLY A N 1
ATOM 971 C CA . GLY A 1 120 ? 2.654 -9.674 -11.402 1.00 83.56 120 GLY A CA 1
ATOM 972 C C . GLY A 1 120 ? 2.834 -9.899 -9.898 1.00 83.56 120 GLY A C 1
ATOM 973 O O . GLY A 1 120 ? 2.198 -9.239 -9.068 1.00 83.56 120 GLY A O 1
ATOM 974 N N . ALA A 1 121 ? 3.752 -10.803 -9.541 1.00 88.88 121 ALA A N 1
ATOM 975 C CA . ALA A 1 121 ? 4.069 -11.152 -8.153 1.00 88.88 121 ALA A CA 1
ATOM 976 C C . ALA A 1 121 ? 4.347 -9.916 -7.276 1.00 88.88 121 ALA A C 1
ATOM 978 O O . ALA A 1 121 ? 3.864 -9.835 -6.149 1.00 88.88 121 ALA A O 1
ATOM 979 N N . ALA A 1 122 ? 5.057 -8.917 -7.811 1.00 89.25 122 ALA A N 1
ATOM 980 C CA . ALA A 1 122 ? 5.348 -7.669 -7.107 1.00 89.25 122 ALA A CA 1
ATOM 981 C C . ALA A 1 122 ? 4.073 -6.902 -6.716 1.00 89.25 122 ALA A C 1
ATOM 983 O O . ALA A 1 122 ? 3.924 -6.496 -5.565 1.00 89.25 122 ALA A O 1
ATOM 984 N N . THR A 1 123 ? 3.126 -6.741 -7.641 1.00 90.44 123 THR A N 1
ATOM 985 C CA . THR A 1 123 ? 1.863 -6.039 -7.381 1.00 90.44 123 THR A CA 1
ATOM 986 C C . THR A 1 123 ? 0.986 -6.809 -6.398 1.00 90.44 123 THR A C 1
ATOM 988 O O . THR A 1 123 ? 0.417 -6.198 -5.493 1.00 90.44 123 THR A O 1
ATOM 991 N N . ARG A 1 124 ? 0.913 -8.140 -6.528 1.00 92.56 124 ARG A N 1
ATOM 992 C CA . ARG A 1 124 ? 0.190 -9.003 -5.577 1.00 92.56 124 ARG A CA 1
ATOM 993 C C . ARG A 1 124 ? 0.766 -8.874 -4.172 1.00 92.56 124 ARG A C 1
ATOM 995 O O . ARG A 1 124 ? 0.025 -8.628 -3.225 1.00 92.56 124 ARG A O 1
ATOM 1002 N N . ASN A 1 125 ? 2.093 -8.925 -4.057 1.00 94.25 125 ASN A N 1
ATOM 1003 C CA . ASN A 1 125 ? 2.779 -8.739 -2.786 1.00 94.25 125 ASN A CA 1
ATOM 1004 C C . ASN A 1 125 ? 2.478 -7.369 -2.173 1.00 94.25 125 ASN A C 1
ATOM 1006 O O . ASN A 1 125 ? 2.088 -7.322 -1.015 1.00 94.25 125 ASN A O 1
ATOM 1010 N N . GLN A 1 126 ? 2.589 -6.279 -2.944 1.00 93.94 126 GLN A N 1
ATOM 1011 C CA . GLN A 1 126 ? 2.299 -4.923 -2.459 1.00 93.94 126 GLN A CA 1
ATOM 1012 C C . GLN A 1 126 ? 0.852 -4.761 -1.974 1.00 93.94 126 GLN A C 1
ATOM 1014 O O . GLN A 1 126 ? 0.604 -4.069 -0.991 1.00 93.94 126 GLN A O 1
ATOM 1019 N N . ARG A 1 127 ? -0.118 -5.368 -2.666 1.00 95.44 127 ARG A N 1
ATOM 1020 C CA . ARG A 1 127 ? -1.527 -5.337 -2.252 1.00 95.44 127 ARG A CA 1
ATOM 1021 C C . ARG A 1 127 ? -1.749 -6.111 -0.957 1.00 95.44 127 ARG A C 1
ATOM 1023 O O . ARG A 1 127 ? -2.390 -5.592 -0.049 1.00 95.44 127 ARG A O 1
ATOM 1030 N N . ALA A 1 128 ? -1.187 -7.313 -0.860 1.00 96.44 128 ALA A N 1
ATOM 1031 C CA . ALA A 1 128 ? -1.249 -8.116 0.355 1.00 96.44 128 ALA A CA 1
ATOM 1032 C C . ALA A 1 128 ? -0.495 -7.461 1.529 1.00 96.44 128 ALA A C 1
ATOM 1034 O O . ALA A 1 128 ? -0.935 -7.590 2.665 1.00 96.44 128 ALA A O 1
ATOM 1035 N N . ASP A 1 129 ? 0.570 -6.691 1.279 1.00 95.88 129 ASP A N 1
ATOM 1036 C CA . ASP A 1 129 ? 1.251 -5.902 2.317 1.00 95.88 129 ASP A CA 1
ATOM 1037 C C . ASP A 1 129 ? 0.329 -4.837 2.905 1.00 95.88 129 ASP A C 1
ATOM 1039 O O . ASP A 1 129 ? 0.198 -4.741 4.119 1.00 95.88 129 ASP A O 1
ATOM 1043 N N . VAL A 1 130 ? -0.358 -4.066 2.054 1.00 96.94 130 VAL A N 1
ATOM 1044 C CA . VAL A 1 130 ? -1.306 -3.043 2.520 1.00 96.94 130 VAL A CA 1
ATOM 1045 C C . VAL A 1 130 ? -2.466 -3.669 3.293 1.00 96.94 130 VAL A C 1
ATOM 1047 O O . VAL A 1 130 ? -2.854 -3.114 4.316 1.00 96.94 130 VAL A O 1
ATOM 1050 N N . ALA A 1 131 ? -2.978 -4.821 2.849 1.00 97.69 131 ALA A N 1
ATOM 1051 C CA . ALA A 1 131 ? -3.992 -5.569 3.592 1.00 97.69 131 ALA A CA 1
ATOM 1052 C C . ALA A 1 131 ? -3.463 -6.012 4.966 1.00 97.69 131 ALA A C 1
ATOM 1054 O O . ALA A 1 131 ? -4.083 -5.722 5.981 1.00 97.69 131 ALA A O 1
ATOM 1055 N N . THR A 1 132 ? -2.275 -6.625 5.005 1.00 97.75 132 THR A N 1
ATOM 1056 C CA . THR A 1 132 ? -1.604 -7.043 6.250 1.00 97.75 132 THR A CA 1
ATOM 1057 C C . THR A 1 132 ? -1.470 -5.865 7.214 1.00 97.75 132 THR A C 1
ATOM 1059 O O . THR A 1 132 ? -1.887 -5.955 8.362 1.00 97.75 132 THR A O 1
ATOM 1062 N N . PHE A 1 133 ? -0.952 -4.731 6.739 1.00 97.12 133 PHE A N 1
ATOM 1063 C CA . PHE A 1 133 ? -0.751 -3.536 7.557 1.00 97.12 133 PHE A CA 1
ATOM 1064 C C . PHE A 1 133 ? -2.057 -2.921 8.049 1.00 97.12 133 PHE A C 1
ATOM 1066 O O . PHE A 1 133 ? -2.105 -2.431 9.171 1.00 97.12 133 PHE A O 1
ATOM 1073 N N . TYR A 1 134 ? -3.118 -2.959 7.245 1.00 97.94 134 TYR A N 1
ATOM 1074 C CA . TYR A 1 134 ? -4.428 -2.500 7.686 1.00 97.94 134 TYR A CA 1
ATOM 1075 C C . TYR A 1 134 ? -4.972 -3.366 8.829 1.00 97.94 134 TYR A C 1
ATOM 1077 O O . TYR A 1 134 ? -5.425 -2.825 9.834 1.00 97.94 134 TYR A O 1
ATOM 1085 N N . LEU A 1 135 ? -4.863 -4.694 8.725 1.00 98.00 135 LEU A N 1
ATOM 1086 C CA . LEU A 1 135 ? -5.303 -5.614 9.781 1.00 98.00 135 LEU A CA 1
ATOM 1087 C C . LEU A 1 135 ? -4.454 -5.477 11.054 1.00 98.00 135 LEU A C 1
ATOM 1089 O O . LEU A 1 135 ? -5.014 -5.454 12.148 1.00 98.00 135 LEU A O 1
ATOM 1093 N N . MET A 1 136 ? -3.133 -5.311 10.918 1.00 97.38 136 MET A N 1
ATOM 1094 C CA . MET A 1 136 ? -2.240 -5.002 12.045 1.00 97.38 136 MET A CA 1
ATOM 1095 C C . MET A 1 136 ? -2.658 -3.704 12.740 1.00 97.38 136 MET A C 1
ATOM 1097 O O . MET A 1 136 ? -2.889 -3.701 13.944 1.00 97.38 136 MET A O 1
ATOM 1101 N N . TRP A 1 137 ? -2.840 -2.623 11.973 1.00 97.62 137 TRP A N 1
ATOM 1102 C CA . TRP A 1 137 ? -3.281 -1.341 12.516 1.00 97.62 137 TRP A CA 1
ATOM 1103 C C . TRP A 1 137 ? -4.617 -1.476 13.250 1.00 97.62 137 TRP A C 1
ATOM 1105 O O . TRP A 1 137 ? -4.733 -1.000 14.374 1.00 97.62 137 TRP A O 1
ATOM 1115 N N . ARG A 1 138 ? -5.614 -2.167 12.676 1.00 97.69 138 ARG A N 1
ATOM 1116 C CA . ARG A 1 138 ? -6.905 -2.373 13.355 1.00 97.69 138 ARG A CA 1
ATOM 1117 C C . ARG A 1 138 ? -6.737 -3.127 14.677 1.00 97.69 138 ARG A C 1
ATOM 1119 O O . ARG A 1 138 ? -7.381 -2.754 15.651 1.00 97.69 138 ARG A O 1
ATOM 1126 N N . ALA A 1 139 ? -5.873 -4.144 14.729 1.00 96.88 139 ALA A N 1
ATOM 1127 C CA . ALA A 1 139 ? -5.586 -4.874 15.964 1.00 96.88 139 ALA A CA 1
ATOM 1128 C C . ALA A 1 139 ? -4.924 -3.972 17.022 1.00 96.88 139 ALA A C 1
ATOM 1130 O O . ALA A 1 139 ? -5.355 -3.955 18.170 1.00 96.88 139 ALA A O 1
ATOM 1131 N N . GLU A 1 140 ? -3.942 -3.156 16.631 1.00 96.44 140 GLU A N 1
ATOM 1132 C CA . GLU A 1 140 ? -3.269 -2.206 17.530 1.00 96.44 140 GLU A CA 1
ATOM 1133 C C . GLU A 1 140 ? -4.185 -1.071 18.012 1.00 96.44 140 GLU A C 1
ATOM 1135 O O . GLU A 1 140 ? -4.013 -0.561 19.115 1.00 96.44 140 GLU A O 1
ATOM 1140 N N . GLN A 1 141 ? -5.177 -0.679 17.207 1.00 96.75 141 GLN A N 1
ATOM 1141 C CA . GLN A 1 141 ? -6.210 0.277 17.615 1.00 96.75 141 GLN A CA 1
ATOM 1142 C C . GLN A 1 141 ? -7.340 -0.363 18.445 1.00 96.75 141 GLN A C 1
ATOM 1144 O O . GLN A 1 141 ? -8.283 0.339 18.805 1.00 96.75 141 GLN A O 1
ATOM 1149 N N . GLY A 1 142 ? -7.284 -1.672 18.726 1.00 95.75 142 GLY A N 1
ATOM 1150 C CA . GLY A 1 142 ? -8.322 -2.392 19.473 1.00 95.75 142 GLY A CA 1
ATOM 1151 C C . GLY A 1 142 ? -9.635 -2.591 18.707 1.00 95.75 142 GLY A C 1
ATOM 1152 O O . GLY A 1 142 ? -10.659 -2.877 19.317 1.00 95.75 142 GLY A O 1
ATOM 1153 N N . LEU A 1 143 ? -9.623 -2.440 17.379 1.00 95.38 143 LEU A N 1
ATOM 1154 C CA . LEU A 1 143 ? -10.800 -2.596 16.513 1.00 95.38 143 LEU A CA 1
ATOM 1155 C C . LEU A 1 143 ? -11.063 -4.058 16.125 1.00 95.38 143 LEU A C 1
ATOM 1157 O O . LEU A 1 143 ? -12.103 -4.369 15.558 1.00 95.38 143 LEU A O 1
ATOM 1161 N N . ARG A 1 144 ? -10.112 -4.956 16.397 1.00 95.50 144 ARG A N 1
ATOM 1162 C CA . ARG A 1 144 ? -10.218 -6.401 16.160 1.00 95.50 144 ARG A CA 1
ATOM 1163 C C . ARG A 1 144 ? -9.286 -7.174 17.091 1.00 95.50 144 ARG A C 1
ATOM 1165 O O . ARG A 1 144 ? -8.435 -6.585 17.754 1.00 95.50 144 ARG A O 1
ATOM 1172 N N . TRP A 1 145 ? -9.405 -8.501 17.090 1.00 94.06 145 TRP A N 1
ATOM 1173 C CA . TRP A 1 145 ? -8.473 -9.386 17.795 1.00 94.06 145 TRP A CA 1
ATOM 1174 C C . TRP A 1 145 ? -7.055 -9.319 17.205 1.00 94.06 145 TRP A C 1
ATOM 1176 O O . TRP A 1 145 ? -6.854 -8.903 16.054 1.00 94.06 145 TRP A O 1
ATOM 1186 N N . ALA A 1 146 ? -6.087 -9.750 18.020 1.00 93.62 146 ALA A N 1
ATOM 1187 C CA . ALA A 1 146 ? -4.662 -9.746 17.706 1.00 93.62 146 ALA A CA 1
ATOM 1188 C C . ALA A 1 146 ? -4.381 -10.369 16.336 1.00 93.62 146 ALA A C 1
ATOM 1190 O O . ALA A 1 146 ? -4.878 -11.437 16.020 1.00 93.62 146 ALA A O 1
ATOM 1191 N N . PHE A 1 147 ? -3.580 -9.718 15.504 1.00 96.06 147 PHE A N 1
ATOM 1192 C CA . PHE A 1 147 ? -3.304 -10.209 14.160 1.00 96.06 147 PHE A CA 1
ATOM 1193 C C . PHE A 1 147 ? -1.839 -10.623 14.040 1.00 96.06 147 PHE A C 1
ATOM 1195 O O . PHE A 1 147 ? -0.954 -9.780 13.896 1.00 96.06 147 PHE A O 1
ATOM 1202 N N . ASP A 1 148 ? -1.593 -11.931 14.116 1.00 94.38 148 ASP A N 1
ATOM 1203 C CA . ASP A 1 148 ? -0.252 -12.503 14.041 1.00 94.38 148 ASP A CA 1
ATOM 1204 C C . ASP A 1 148 ? 0.182 -12.735 12.595 1.00 94.38 148 ASP A C 1
ATOM 1206 O O . ASP A 1 148 ? -0.497 -13.406 11.816 1.00 94.38 148 ASP A O 1
ATOM 1210 N N . VAL A 1 149 ? 1.347 -12.193 12.244 1.00 96.19 149 VAL A N 1
ATOM 1211 C CA . VAL A 1 149 ? 1.929 -12.302 10.906 1.00 96.19 149 VAL A CA 1
ATOM 1212 C C . VAL A 1 149 ? 3.249 -13.054 11.016 1.00 96.19 149 VAL A C 1
ATOM 1214 O O . VAL A 1 149 ? 4.213 -12.483 11.517 1.00 96.19 149 VAL A O 1
ATOM 1217 N N . PRO A 1 150 ? 3.343 -14.302 10.527 1.00 96.19 150 PRO A N 1
ATOM 1218 C CA . PRO A 1 150 ? 4.610 -15.013 10.466 1.00 96.19 150 PRO A CA 1
ATOM 1219 C C . PRO A 1 150 ? 5.599 -14.254 9.581 1.00 96.19 150 PRO A C 1
ATOM 1221 O O . PRO A 1 150 ? 5.300 -13.960 8.416 1.00 96.19 150 PRO A O 1
ATOM 1224 N N . THR A 1 151 ? 6.789 -13.965 10.102 1.00 96.31 151 THR A N 1
ATOM 1225 C CA . THR A 1 151 ? 7.824 -13.235 9.365 1.00 96.31 151 THR A CA 1
ATOM 1226 C C . THR A 1 151 ? 9.091 -14.051 9.160 1.00 96.31 151 THR A C 1
ATOM 1228 O O . THR A 1 151 ? 9.295 -15.122 9.728 1.00 96.31 151 THR A O 1
ATOM 1231 N N . LYS A 1 152 ? 9.946 -13.545 8.275 1.00 94.94 152 LYS A N 1
ATOM 1232 C CA . LYS A 1 152 ? 11.309 -14.018 8.060 1.00 94.94 152 LYS A CA 1
ATOM 1233 C C . LYS A 1 152 ? 12.230 -12.829 7.834 1.00 94.94 152 LYS A C 1
ATOM 1235 O O . LYS A 1 152 ? 11.830 -11.837 7.215 1.00 94.94 152 LYS A O 1
ATOM 1240 N N . LEU A 1 153 ? 13.471 -12.956 8.284 1.00 94.44 153 LEU A N 1
ATOM 1241 C CA . LEU A 1 153 ? 14.501 -11.958 8.032 1.00 94.44 153 LEU A CA 1
ATOM 1242 C C . LEU A 1 153 ? 14.934 -12.029 6.562 1.00 94.44 153 LEU A C 1
ATOM 1244 O O . LEU A 1 153 ? 15.274 -13.100 6.054 1.00 94.44 153 LEU A O 1
ATOM 1248 N N . VAL A 1 154 ? 14.902 -10.897 5.862 1.00 91.06 154 VAL A N 1
ATOM 1249 C CA . VAL A 1 154 ? 15.348 -10.791 4.471 1.00 91.06 154 VAL A CA 1
ATOM 1250 C C . VAL A 1 154 ? 16.366 -9.677 4.313 1.00 91.06 154 VAL A C 1
ATOM 1252 O O . VAL A 1 154 ? 16.304 -8.636 4.962 1.00 91.06 154 VAL A O 1
ATOM 1255 N N . LYS A 1 155 ? 17.299 -9.913 3.400 1.00 88.75 155 LYS A N 1
ATOM 1256 C CA . LYS A 1 155 ? 18.344 -8.975 3.026 1.00 88.75 155 LYS A CA 1
ATOM 1257 C C . LYS A 1 155 ? 17.839 -8.090 1.886 1.00 88.75 155 LYS A C 1
ATOM 1259 O O . LYS A 1 155 ? 17.415 -8.616 0.855 1.00 88.75 155 LYS A O 1
ATOM 1264 N N . VAL A 1 156 ? 17.855 -6.771 2.069 1.00 83.69 156 VAL A N 1
ATOM 1265 C CA . VAL A 1 156 ? 17.382 -5.797 1.076 1.00 83.69 156 VAL A CA 1
ATOM 1266 C C . VAL A 1 156 ? 18.510 -4.818 0.742 1.00 83.69 156 VAL A C 1
ATOM 1268 O O . VAL A 1 156 ? 19.095 -4.240 1.661 1.00 83.69 156 VAL A O 1
ATOM 1271 N N . PRO A 1 157 ? 18.809 -4.597 -0.552 1.00 75.75 157 PRO A N 1
ATOM 1272 C CA . PRO A 1 157 ? 19.795 -3.604 -0.951 1.00 75.75 157 PRO A CA 1
ATOM 1273 C C . PRO A 1 157 ? 19.260 -2.203 -0.638 1.00 75.75 157 PRO A C 1
ATOM 1275 O O . PRO A 1 157 ? 18.183 -1.822 -1.111 1.00 75.75 157 PRO A O 1
ATOM 1278 N N . TYR A 1 158 ? 19.998 -1.429 0.156 1.00 72.31 158 TYR A N 1
ATOM 1279 C CA . TYR A 1 158 ? 19.628 -0.057 0.494 1.00 72.31 158 TYR A CA 1
ATOM 1280 C C . TYR A 1 158 ? 20.390 0.912 -0.414 1.00 72.31 158 TYR A C 1
ATOM 1282 O O . TYR A 1 158 ? 21.607 0.844 -0.519 1.00 72.31 158 TYR A O 1
ATOM 1290 N N . ARG A 1 159 ? 19.676 1.792 -1.130 1.00 62.88 159 ARG A N 1
ATOM 1291 C CA . ARG A 1 159 ? 20.290 2.643 -2.169 1.00 62.88 159 ARG A CA 1
ATOM 1292 C C . ARG A 1 159 ? 21.185 3.758 -1.620 1.00 62.88 159 ARG A C 1
ATOM 1294 O O . ARG A 1 159 ? 22.116 4.143 -2.316 1.00 62.88 159 ARG A O 1
ATOM 1301 N N . ASP A 1 160 ? 20.922 4.242 -0.405 1.00 63.81 160 ASP A N 1
ATOM 1302 C CA . ASP A 1 160 ? 21.584 5.442 0.137 1.00 63.81 160 ASP A CA 1
ATOM 1303 C C . ASP A 1 160 ? 22.734 5.129 1.112 1.00 63.81 160 ASP A C 1
ATOM 1305 O O . ASP A 1 160 ? 23.507 6.010 1.473 1.00 63.81 160 ASP A O 1
ATOM 1309 N N . ILE A 1 161 ? 22.880 3.870 1.532 1.00 58.81 161 ILE A N 1
ATOM 1310 C CA . ILE A 1 161 ? 23.957 3.403 2.411 1.00 58.81 161 ILE A CA 1
ATOM 1311 C C . ILE A 1 161 ? 24.706 2.336 1.621 1.00 58.81 161 ILE A C 1
ATOM 1313 O O . ILE A 1 161 ? 24.077 1.438 1.069 1.00 58.81 161 ILE A O 1
ATOM 1317 N N . ARG A 1 162 ? 26.041 2.403 1.555 1.00 58.12 162 ARG A N 1
ATOM 1318 C CA . ARG A 1 162 ? 26.851 1.292 1.028 1.00 58.12 162 ARG A CA 1
ATOM 1319 C C . ARG A 1 162 ? 26.709 0.096 1.972 1.00 58.12 162 ARG A C 1
ATOM 1321 O O . ARG A 1 162 ? 27.510 -0.070 2.884 1.00 58.12 162 ARG A O 1
ATOM 1328 N N . GLY A 1 163 ? 25.662 -0.698 1.791 1.00 66.94 163 GLY A N 1
ATOM 1329 C CA . GLY A 1 163 ? 25.384 -1.833 2.650 1.00 66.94 163 GLY A CA 1
ATOM 1330 C C . GLY A 1 163 ? 24.006 -2.427 2.421 1.00 66.94 163 GLY A C 1
ATOM 1331 O O . GLY A 1 163 ? 23.070 -1.783 1.947 1.00 66.94 163 GLY A O 1
ATOM 1332 N N . ASP A 1 164 ? 23.900 -3.693 2.787 1.00 78.94 164 ASP A N 1
ATOM 1333 C CA . ASP A 1 164 ? 22.635 -4.394 2.816 1.00 78.94 164 ASP A CA 1
ATOM 1334 C C . ASP A 1 164 ? 21.973 -4.193 4.176 1.00 78.94 164 ASP A C 1
ATOM 1336 O O . ASP A 1 164 ? 22.626 -4.293 5.215 1.00 78.94 164 ASP A O 1
ATOM 1340 N N . VAL A 1 165 ? 20.667 -3.936 4.170 1.00 84.12 165 VAL A N 1
ATOM 1341 C CA . VAL A 1 165 ? 19.880 -3.818 5.398 1.00 84.12 165 VAL A CA 1
ATOM 1342 C C . VAL A 1 165 ? 19.035 -5.074 5.550 1.00 84.12 165 VAL A C 1
ATOM 1344 O O . VAL A 1 165 ? 18.419 -5.554 4.595 1.00 84.12 165 VAL A O 1
ATOM 1347 N N . PHE A 1 166 ? 19.008 -5.617 6.762 1.00 88.00 166 PHE A N 1
ATOM 1348 C CA . PHE A 1 166 ? 18.121 -6.716 7.108 1.00 88.00 166 PHE A CA 1
ATOM 1349 C C . PHE A 1 166 ? 16.788 -6.154 7.597 1.00 88.00 166 PHE A C 1
ATOM 1351 O O . PHE A 1 166 ? 16.748 -5.327 8.504 1.00 88.00 166 PHE A O 1
ATOM 1358 N N . VAL A 1 167 ? 15.694 -6.597 6.982 1.00 90.56 167 VAL A N 1
ATOM 1359 C CA . VAL A 1 167 ? 14.328 -6.229 7.374 1.00 90.56 167 VAL A CA 1
ATOM 1360 C C . VAL A 1 167 ? 13.488 -7.484 7.520 1.00 90.56 167 VAL A C 1
ATOM 1362 O O . VAL A 1 167 ? 13.746 -8.497 6.864 1.00 90.56 167 VAL A O 1
ATOM 1365 N N . TYR A 1 168 ? 12.457 -7.424 8.352 1.00 93.25 168 TYR A N 1
ATOM 1366 C CA . TYR A 1 168 ? 11.501 -8.515 8.446 1.00 93.25 168 TYR A CA 1
ATOM 1367 C C . TYR A 1 168 ? 10.465 -8.403 7.337 1.00 93.25 168 TYR A C 1
ATOM 1369 O O . TYR A 1 168 ? 9.974 -7.325 6.994 1.00 93.25 168 TYR A O 1
ATOM 1377 N N . SER A 1 169 ? 10.140 -9.544 6.744 1.00 92.94 169 SER A N 1
ATOM 1378 C CA . SER A 1 169 ? 9.164 -9.652 5.672 1.00 92.94 169 SER A CA 1
ATOM 1379 C C . SER A 1 169 ? 8.199 -10.781 5.973 1.00 92.94 169 SER A C 1
ATOM 1381 O O . SER A 1 169 ? 8.622 -11.848 6.415 1.00 92.94 169 SER A O 1
ATOM 1383 N N . ARG A 1 170 ? 6.909 -10.574 5.704 1.00 94.81 170 ARG A N 1
ATOM 1384 C CA . ARG A 1 170 ? 5.900 -11.616 5.904 1.00 94.81 170 ARG A CA 1
ATOM 1385 C C . ARG A 1 170 ? 6.224 -12.876 5.090 1.00 94.81 170 ARG A C 1
ATOM 1387 O O . ARG A 1 170 ? 6.669 -12.810 3.934 1.00 94.81 170 ARG A O 1
ATOM 1394 N N . THR A 1 171 ? 5.985 -14.035 5.680 1.00 94.75 171 THR A N 1
ATOM 1395 C CA . THR A 1 171 ? 6.143 -15.336 5.024 1.00 94.75 171 THR A CA 1
ATOM 1396 C C . THR A 1 171 ? 5.061 -15.524 3.956 1.00 94.75 171 THR A C 1
ATOM 1398 O O . THR A 1 171 ? 3.967 -14.996 4.079 1.00 94.75 171 THR A O 1
ATOM 1401 N N . GLY A 1 172 ? 5.350 -16.221 2.854 1.00 92.81 172 GLY A N 1
ATOM 1402 C CA . GLY A 1 172 ? 4.375 -16.405 1.761 1.00 92.81 172 GLY A CA 1
ATOM 1403 C C . GLY A 1 172 ? 4.330 -15.281 0.713 1.00 92.81 172 GLY A C 1
ATOM 1404 O O . GLY A 1 172 ? 3.491 -15.307 -0.187 1.00 92.81 172 GLY A O 1
ATOM 1405 N N . ARG A 1 173 ? 5.255 -14.309 0.761 1.00 92.81 173 ARG A N 1
ATOM 1406 C CA . ARG A 1 173 ? 5.500 -13.418 -0.388 1.00 92.81 173 ARG A CA 1
ATOM 1407 C C . ARG A 1 173 ? 5.935 -14.219 -1.610 1.00 92.81 173 ARG A C 1
ATOM 1409 O O . ARG A 1 173 ? 6.850 -15.042 -1.532 1.00 92.81 173 ARG A O 1
ATOM 1416 N N . LEU A 1 174 ? 5.344 -13.895 -2.751 1.00 90.44 174 LEU A N 1
ATOM 1417 C CA . LEU A 1 174 ? 5.657 -14.514 -4.034 1.00 90.44 174 LEU A CA 1
ATOM 1418 C C . LEU A 1 174 ? 7.041 -14.080 -4.509 1.00 90.44 174 LEU A C 1
ATOM 1420 O O . LEU A 1 174 ? 7.381 -12.894 -4.446 1.00 90.44 174 LEU A O 1
ATOM 1424 N N . ARG A 1 175 ? 7.822 -15.025 -5.032 1.00 84.62 175 ARG A N 1
ATOM 1425 C CA . ARG A 1 175 ? 9.085 -14.711 -5.704 1.00 84.62 175 ARG A CA 1
ATOM 1426 C C . ARG A 1 175 ? 8.789 -14.136 -7.085 1.00 84.62 175 ARG A C 1
ATOM 1428 O O . ARG A 1 175 ? 7.956 -14.661 -7.819 1.00 84.62 175 ARG A O 1
ATOM 1435 N N . GLN A 1 176 ? 9.488 -13.068 -7.444 1.00 73.69 176 GLN A N 1
ATOM 1436 C CA . GLN A 1 176 ? 9.517 -12.604 -8.824 1.00 73.69 176 GLN A CA 1
ATOM 1437 C C . GLN A 1 176 ? 10.456 -13.539 -9.591 1.00 73.69 176 GLN A C 1
ATOM 1439 O O . GLN A 1 176 ? 11.629 -13.643 -9.234 1.00 73.69 176 GLN A O 1
ATOM 1444 N N . SER A 1 177 ? 9.957 -14.279 -10.585 1.00 62.56 177 SER A N 1
ATOM 1445 C CA . SER A 1 177 ? 10.842 -15.121 -11.393 1.00 62.56 177 SER A CA 1
ATOM 1446 C C . SER A 1 177 ? 11.776 -14.217 -12.195 1.00 62.56 177 SER A C 1
ATOM 1448 O O . SER A 1 177 ? 11.298 -13.382 -12.965 1.00 62.56 177 SER A O 1
ATOM 1450 N N . ALA A 1 178 ? 13.090 -14.397 -12.050 1.00 55.12 178 ALA A N 1
ATOM 1451 C CA . ALA A 1 178 ? 14.092 -13.653 -12.817 1.00 55.12 178 ALA A CA 1
ATOM 1452 C C . ALA A 1 178 ? 13.881 -13.777 -14.340 1.00 55.12 178 ALA A C 1
ATOM 1454 O O . ALA A 1 178 ? 14.157 -12.835 -15.073 1.00 55.12 178 ALA A O 1
ATOM 1455 N N . ALA A 1 179 ? 13.281 -14.884 -14.795 1.00 54.66 179 ALA A N 1
ATOM 1456 C CA . ALA A 1 179 ? 12.931 -15.149 -16.191 1.00 54.66 179 ALA A CA 1
ATOM 1457 C C . ALA A 1 179 ? 11.935 -14.151 -16.826 1.00 54.66 179 ALA A C 1
ATOM 1459 O O . ALA A 1 179 ? 11.718 -14.199 -18.031 1.00 54.66 179 ALA A O 1
ATOM 1460 N N . GLN A 1 180 ? 11.311 -13.263 -16.042 1.00 53.03 180 GLN A N 1
ATOM 1461 C CA . GLN A 1 180 ? 10.345 -12.269 -16.533 1.00 53.03 180 GLN A CA 1
ATOM 1462 C C . GLN A 1 180 ? 10.883 -10.837 -16.570 1.00 53.03 180 GLN A C 1
ATOM 1464 O O . GLN A 1 180 ? 10.142 -9.930 -16.945 1.00 53.03 180 GLN A O 1
ATOM 1469 N N . LEU A 1 181 ? 12.131 -10.595 -16.163 1.00 54.03 181 LEU A N 1
ATOM 1470 C CA . LEU A 1 181 ? 12.738 -9.291 -16.395 1.00 54.03 181 LEU A CA 1
ATOM 1471 C C . LEU A 1 181 ? 13.264 -9.299 -17.831 1.00 54.03 181 LEU A C 1
ATOM 1473 O O . LEU A 1 181 ? 14.227 -10.020 -18.091 1.00 54.03 181 LEU A O 1
ATOM 1477 N N . PRO A 1 182 ? 12.645 -8.565 -18.779 1.00 56.94 182 PRO A N 1
ATOM 1478 C CA . PRO A 1 182 ? 13.248 -8.416 -20.090 1.00 56.94 182 PRO A CA 1
ATOM 1479 C C . PRO A 1 182 ? 14.643 -7.844 -19.869 1.00 56.94 182 PRO A C 1
ATOM 1481 O O . PRO A 1 182 ? 14.793 -6.814 -19.205 1.00 56.94 182 PRO A O 1
ATOM 1484 N N . THR A 1 183 ? 15.662 -8.537 -20.371 1.00 64.00 183 THR A N 1
ATOM 1485 C CA . THR A 1 183 ? 17.018 -8.005 -20.388 1.00 64.00 183 THR A CA 1
ATOM 1486 C C . THR A 1 183 ? 16.959 -6.694 -21.158 1.00 64.00 183 THR A C 1
ATOM 1488 O O . THR A 1 183 ? 16.782 -6.684 -22.375 1.00 64.00 183 THR A O 1
ATOM 1491 N N . LEU A 1 184 ? 17.029 -5.578 -20.435 1.00 67.69 184 LEU A N 1
ATOM 1492 C CA . LEU A 1 184 ? 17.075 -4.251 -21.027 1.00 67.69 184 LEU A CA 1
ATOM 1493 C C . LEU A 1 184 ? 18.439 -4.107 -21.699 1.00 67.69 184 LEU A C 1
ATOM 1495 O O . LEU A 1 184 ? 19.431 -3.775 -21.056 1.00 67.69 184 LEU A O 1
ATOM 1499 N N . SER A 1 185 ? 18.498 -4.415 -22.990 1.00 79.94 185 SER A N 1
ATOM 1500 C CA . SER A 1 185 ? 19.664 -4.137 -23.819 1.00 79.94 185 SER A CA 1
ATOM 1501 C C . SER A 1 185 ? 19.622 -2.685 -24.276 1.00 79.94 185 SER A C 1
ATOM 1503 O O . SER A 1 185 ? 18.603 -2.227 -24.801 1.00 79.94 185 SER A O 1
ATOM 1505 N N . LEU A 1 186 ? 20.734 -1.969 -24.120 1.00 82.81 186 LEU A N 1
ATOM 1506 C CA . LEU A 1 186 ? 20.869 -0.643 -24.710 1.00 82.81 186 LEU A CA 1
ATOM 1507 C C . LEU A 1 186 ? 20.868 -0.757 -26.246 1.00 82.81 186 LEU A C 1
ATOM 1509 O O . LEU A 1 186 ? 21.514 -1.660 -26.784 1.00 82.81 186 LEU A O 1
ATOM 1513 N N . PRO A 1 187 ? 20.162 0.133 -26.965 1.00 88.38 187 PRO A N 1
ATOM 1514 C CA . PRO A 1 187 ? 20.172 0.128 -28.421 1.00 88.38 187 PRO A CA 1
ATOM 1515 C C . PRO A 1 187 ? 21.567 0.476 -28.955 1.00 88.38 187 PRO A C 1
ATOM 1517 O O . PRO A 1 187 ? 22.266 1.340 -28.420 1.00 88.38 187 PRO A O 1
ATOM 1520 N N . THR A 1 188 ? 21.956 -0.163 -30.057 1.00 92.75 188 THR A N 1
ATOM 1521 C CA . THR A 1 188 ? 23.195 0.162 -30.779 1.00 92.75 188 THR A CA 1
ATOM 1522 C C . THR A 1 188 ? 23.139 1.573 -31.374 1.00 92.75 188 THR A C 1
ATOM 1524 O O . THR A 1 188 ? 22.063 2.139 -31.585 1.00 92.75 188 THR A O 1
ATOM 1527 N N . ALA A 1 189 ? 24.299 2.151 -31.705 1.00 93.00 189 ALA A N 1
ATOM 1528 C CA . ALA A 1 189 ? 24.365 3.469 -32.341 1.00 93.00 189 ALA A CA 1
ATOM 1529 C C . ALA A 1 189 ? 23.537 3.541 -33.640 1.00 93.00 189 ALA A C 1
ATOM 1531 O O . ALA A 1 189 ? 22.793 4.500 -33.838 1.00 93.00 189 ALA A O 1
ATOM 1532 N N . ALA A 1 190 ? 23.592 2.494 -34.471 1.00 95.25 190 ALA A N 1
ATOM 1533 C CA . ALA A 1 190 ? 22.814 2.406 -35.707 1.00 95.25 190 ALA A CA 1
ATOM 1534 C C . ALA A 1 190 ? 21.298 2.376 -35.442 1.00 95.25 190 ALA A C 1
ATOM 1536 O O . ALA A 1 190 ? 20.544 3.111 -36.079 1.00 95.25 190 ALA A O 1
ATOM 1537 N N . GLN A 1 191 ? 20.850 1.589 -34.456 1.00 94.75 191 GLN A N 1
ATOM 1538 C CA . GLN A 1 191 ? 19.437 1.530 -34.062 1.00 94.75 191 GLN A CA 1
ATOM 1539 C C . GLN A 1 191 ? 18.932 2.876 -33.528 1.00 94.75 191 GLN A C 1
ATOM 1541 O O . GLN A 1 191 ? 17.825 3.285 -33.876 1.00 94.75 191 GLN A O 1
ATOM 1546 N N . LYS A 1 192 ? 19.746 3.591 -32.736 1.00 95.19 192 LYS A N 1
ATOM 1547 C CA . LYS A 1 192 ? 19.403 4.937 -32.249 1.00 95.19 192 LYS A CA 1
ATOM 1548 C C . LYS A 1 192 ? 19.200 5.917 -33.402 1.00 95.19 192 LYS A C 1
ATOM 1550 O O . LYS A 1 192 ? 18.168 6.576 -33.452 1.00 95.19 192 LYS A O 1
ATOM 1555 N N . LEU A 1 193 ? 20.144 5.984 -34.344 1.00 95.44 193 LEU A N 1
ATOM 1556 C CA . LEU A 1 193 ? 20.069 6.909 -35.482 1.00 95.44 193 LEU A CA 1
ATOM 1557 C C . LEU A 1 193 ? 18.867 6.619 -36.388 1.00 95.44 193 LEU A C 1
ATOM 1559 O O . LEU A 1 193 ? 18.144 7.545 -36.761 1.00 95.44 193 LEU A O 1
ATOM 1563 N N . ALA A 1 194 ? 18.615 5.342 -36.689 1.00 96.81 194 ALA A N 1
ATOM 1564 C CA . ALA A 1 194 ? 17.449 4.929 -37.466 1.00 96.81 194 ALA A CA 1
ATOM 1565 C C . ALA A 1 194 ? 16.138 5.325 -36.766 1.00 96.81 194 ALA A C 1
ATOM 1567 O O . ALA A 1 194 ? 15.233 5.880 -37.391 1.00 96.81 194 ALA A O 1
ATOM 1568 N N . TRP A 1 195 ? 16.056 5.107 -35.451 1.00 96.50 195 TRP A N 1
ATOM 1569 C CA . TRP A 1 195 ? 14.888 5.487 -34.664 1.00 96.50 195 TRP A CA 1
ATOM 1570 C C . TRP A 1 195 ? 14.701 7.008 -34.584 1.00 96.50 195 TRP A C 1
ATOM 1572 O O . TRP A 1 195 ? 13.591 7.489 -34.796 1.00 96.50 195 TRP A O 1
ATOM 1582 N N . TYR A 1 196 ? 15.766 7.785 -34.363 1.00 96.88 196 TYR A N 1
ATOM 1583 C CA . TYR A 1 196 ? 15.696 9.251 -34.358 1.00 96.88 196 TYR A CA 1
ATOM 1584 C C . TYR A 1 196 ? 15.217 9.806 -35.698 1.00 96.88 196 TYR A C 1
ATOM 1586 O O . TYR A 1 196 ? 14.371 10.699 -35.718 1.00 96.88 196 TYR A O 1
ATOM 1594 N N . SER A 1 197 ? 15.705 9.255 -36.814 1.00 96.94 197 SER A N 1
ATOM 1595 C CA . SER A 1 197 ? 15.229 9.620 -38.150 1.00 96.94 197 SER A CA 1
ATOM 1596 C C . SER A 1 197 ? 13.729 9.345 -38.295 1.00 96.94 197 SER A C 1
ATOM 1598 O O . SER A 1 197 ? 12.974 10.240 -38.672 1.00 96.94 197 SER A O 1
ATOM 1600 N N . ALA A 1 198 ? 13.266 8.161 -37.880 1.00 97.06 198 ALA A N 1
ATOM 1601 C CA . ALA A 1 198 ? 11.848 7.809 -37.917 1.00 97.06 198 ALA A CA 1
ATOM 1602 C C . ALA A 1 198 ? 10.979 8.730 -37.038 1.00 97.06 198 ALA A C 1
ATOM 1604 O O . ALA A 1 198 ? 9.912 9.174 -37.470 1.00 97.06 198 ALA A O 1
ATOM 1605 N N . VAL A 1 199 ? 11.434 9.060 -35.823 1.00 97.06 199 VAL A N 1
ATOM 1606 C CA . VAL A 1 199 ? 10.741 9.997 -34.925 1.00 97.06 199 VAL A CA 1
ATOM 1607 C C . VAL A 1 199 ? 10.696 11.396 -35.535 1.00 97.06 199 VAL A C 1
ATOM 1609 O O . VAL A 1 199 ? 9.638 12.019 -35.505 1.00 97.06 199 VAL A O 1
ATOM 1612 N N . ARG A 1 200 ? 11.793 11.877 -36.136 1.00 97.50 200 ARG A N 1
ATOM 1613 C CA . ARG A 1 200 ? 11.833 13.191 -36.797 1.00 97.50 200 ARG A CA 1
ATOM 1614 C C . ARG A 1 200 ? 10.829 13.265 -37.940 1.00 97.50 200 ARG A C 1
ATOM 1616 O O . ARG A 1 200 ? 10.072 14.226 -38.006 1.00 97.50 200 ARG A O 1
ATOM 1623 N N . THR A 1 201 ? 10.791 12.246 -38.796 1.00 97.31 201 THR A N 1
ATOM 1624 C CA . THR A 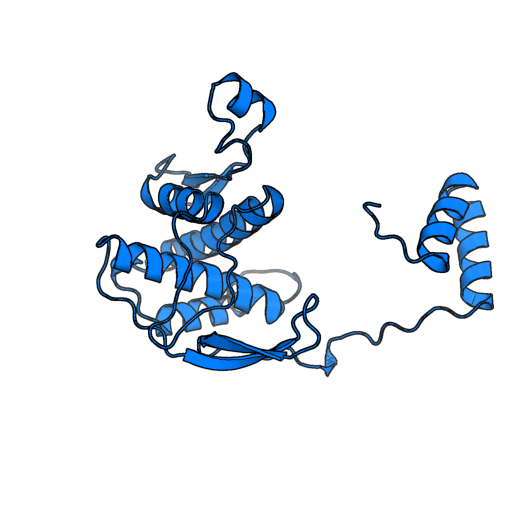1 201 ? 9.878 12.194 -39.946 1.00 97.31 201 THR A CA 1
ATOM 1625 C C . THR A 1 201 ? 8.415 12.142 -39.512 1.00 97.31 201 THR A C 1
ATOM 1627 O O . THR A 1 201 ? 7.571 12.792 -40.119 1.00 97.31 201 THR A O 1
ATOM 1630 N N . ARG A 1 202 ? 8.097 11.388 -38.452 1.00 97.44 202 ARG A N 1
ATOM 1631 C CA . ARG A 1 202 ? 6.708 11.180 -38.018 1.00 97.44 202 ARG A CA 1
ATOM 1632 C C . ARG A 1 202 ? 6.181 12.263 -37.075 1.00 97.44 202 ARG A C 1
ATOM 1634 O O . ARG A 1 202 ? 4.995 12.569 -37.115 1.00 97.44 202 ARG A O 1
ATOM 1641 N N . LEU A 1 203 ? 7.024 12.768 -36.176 1.00 96.81 203 LEU A N 1
ATOM 1642 C CA . LEU A 1 203 ? 6.625 13.600 -35.031 1.00 96.81 203 LEU A CA 1
ATOM 1643 C C . LEU A 1 203 ? 7.359 14.948 -34.972 1.00 96.81 203 LEU A C 1
ATOM 1645 O O . LEU A 1 203 ? 7.106 15.740 -34.063 1.00 96.81 203 LEU A O 1
ATOM 1649 N N . GLY A 1 204 ? 8.259 15.215 -35.919 1.00 97.50 204 GLY A N 1
ATOM 1650 C CA . GLY A 1 204 ? 9.010 16.460 -36.010 1.00 97.50 204 GLY A CA 1
ATOM 1651 C C . GLY A 1 204 ? 10.296 16.487 -35.180 1.00 97.50 204 GLY A C 1
ATOM 1652 O O . GLY A 1 204 ? 10.610 15.604 -34.378 1.00 97.50 204 GLY A O 1
ATOM 1653 N N . GLU A 1 205 ? 11.067 17.549 -35.392 1.00 96.81 205 GLU A N 1
ATOM 1654 C CA . GLU A 1 205 ? 12.414 17.714 -34.842 1.00 96.81 205 GLU A CA 1
ATOM 1655 C C . GLU A 1 205 ? 12.441 17.861 -33.320 1.00 96.81 205 GLU A C 1
ATOM 1657 O O . GLU A 1 205 ? 13.241 17.202 -32.660 1.00 96.81 205 GLU A O 1
ATOM 1662 N N . ALA A 1 206 ? 11.513 18.630 -32.745 1.00 96.69 206 ALA A N 1
ATOM 1663 C CA . ALA A 1 206 ? 11.440 18.822 -31.298 1.00 96.69 206 ALA A CA 1
ATOM 1664 C C . ALA A 1 206 ? 11.244 17.495 -30.537 1.00 96.69 206 ALA A C 1
ATOM 1666 O O . ALA A 1 206 ? 11.920 17.236 -29.541 1.00 96.69 206 ALA A O 1
ATOM 1667 N N . LYS A 1 207 ? 10.361 16.611 -31.026 1.00 95.25 207 LYS A N 1
ATOM 1668 C CA . LYS A 1 207 ? 10.127 15.290 -30.416 1.00 95.25 207 LYS A CA 1
ATOM 1669 C C . LYS A 1 207 ? 11.318 14.353 -30.597 1.00 95.25 207 LYS A C 1
ATOM 1671 O O . LYS A 1 207 ? 11.607 13.575 -29.687 1.00 95.25 207 LYS A O 1
ATOM 1676 N N . MET A 1 208 ? 12.024 14.445 -31.725 1.00 96.94 208 MET A N 1
ATOM 1677 C CA . MET A 1 208 ? 13.270 13.706 -31.935 1.00 96.94 208 MET A CA 1
ATOM 1678 C C . MET A 1 208 ? 14.351 14.149 -30.944 1.00 96.94 208 MET A C 1
ATOM 1680 O O . MET A 1 208 ? 14.925 13.294 -30.276 1.00 96.94 208 MET A O 1
ATOM 1684 N N . LEU A 1 209 ? 14.575 15.456 -30.778 1.00 95.50 209 LEU A N 1
ATOM 1685 C CA . LEU A 1 209 ? 15.575 15.985 -29.843 1.00 95.50 209 LEU A CA 1
ATOM 1686 C C . LEU A 1 209 ? 15.254 15.620 -28.387 1.00 95.50 209 LEU A C 1
ATOM 1688 O O . LEU A 1 209 ? 16.144 15.179 -27.662 1.00 95.50 209 LEU A O 1
ATOM 1692 N N . ALA A 1 210 ? 13.985 15.712 -27.975 1.00 92.38 210 ALA A N 1
ATOM 1693 C CA . ALA A 1 210 ? 13.551 15.265 -26.649 1.00 92.38 210 ALA A CA 1
ATOM 1694 C C . ALA A 1 210 ? 13.802 13.759 -26.439 1.00 92.38 210 ALA A C 1
ATOM 1696 O O . ALA A 1 210 ? 14.334 13.344 -25.412 1.00 92.38 210 ALA A O 1
ATOM 1697 N N . SER A 1 211 ? 13.487 12.936 -27.443 1.00 92.06 211 SER A N 1
ATOM 1698 C CA . SER A 1 211 ? 13.740 11.490 -27.406 1.00 92.06 211 SER A CA 1
ATOM 1699 C C . SER A 1 211 ? 15.235 11.164 -27.349 1.00 92.06 211 SER A C 1
ATOM 1701 O O . SER A 1 211 ? 15.648 10.260 -26.624 1.00 92.06 211 SER A O 1
ATOM 1703 N N . ARG A 1 212 ? 16.058 11.925 -28.080 1.00 93.31 212 ARG A N 1
ATOM 1704 C CA . ARG A 1 212 ? 17.518 11.820 -28.056 1.00 93.31 212 ARG A CA 1
ATOM 1705 C C . ARG A 1 212 ? 18.086 12.167 -26.683 1.00 93.31 212 ARG A C 1
ATOM 1707 O O . ARG A 1 212 ? 18.929 11.426 -26.192 1.00 93.31 212 ARG A O 1
ATOM 1714 N N . CYS A 1 213 ? 17.593 13.234 -26.054 1.00 92.19 213 CYS A N 1
ATOM 1715 C CA . CYS A 1 213 ? 17.957 13.614 -24.688 1.00 92.19 213 CYS A CA 1
ATOM 1716 C C . CYS A 1 213 ? 17.707 12.457 -23.703 1.00 92.19 213 CYS A C 1
ATOM 1718 O O . CYS A 1 213 ? 18.617 12.050 -22.986 1.00 92.19 213 CYS A O 1
ATOM 1720 N N . ILE A 1 214 ? 16.519 11.842 -23.750 1.00 90.50 214 ILE A N 1
ATOM 1721 C CA . ILE A 1 214 ? 16.172 10.688 -22.902 1.00 90.50 214 ILE A CA 1
ATOM 1722 C C . ILE A 1 214 ? 17.137 9.516 -23.122 1.00 90.50 214 ILE A C 1
ATOM 1724 O O . ILE A 1 214 ? 17.628 8.936 -22.159 1.00 90.50 214 ILE A O 1
ATOM 1728 N N . VAL A 1 215 ? 17.428 9.160 -24.376 1.00 89.50 215 VAL A N 1
ATOM 1729 C CA . VAL A 1 215 ? 18.254 7.982 -24.689 1.00 89.50 215 VAL A CA 1
ATOM 1730 C C . VAL A 1 215 ? 19.749 8.212 -24.434 1.00 89.50 215 VAL A C 1
ATOM 1732 O O . VAL A 1 215 ? 20.442 7.274 -24.046 1.00 89.50 215 VAL A O 1
ATOM 1735 N N . GLU A 1 216 ? 20.270 9.420 -24.667 1.00 89.62 216 GLU A N 1
ATOM 1736 C CA . GLU A 1 216 ? 21.704 9.722 -24.518 1.00 89.62 216 GLU A CA 1
ATOM 1737 C C . GLU A 1 216 ? 22.084 10.138 -23.099 1.00 89.62 216 GLU A C 1
ATOM 1739 O O . GLU A 1 216 ? 23.165 9.778 -22.639 1.00 89.62 216 GLU A O 1
ATOM 1744 N N . ILE A 1 217 ? 21.205 10.862 -22.405 1.00 90.00 217 ILE A N 1
ATOM 1745 C CA . ILE A 1 217 ? 21.468 11.389 -21.059 1.00 90.00 217 ILE A CA 1
ATOM 1746 C C . ILE A 1 217 ? 20.854 10.479 -19.987 1.00 90.00 217 ILE A C 1
ATOM 1748 O O . ILE A 1 217 ? 21.325 10.445 -18.853 1.00 90.00 217 ILE A O 1
ATOM 1752 N N . GLY A 1 218 ? 19.831 9.693 -20.336 1.00 84.38 218 GLY A N 1
ATOM 1753 C CA . GLY A 1 218 ? 19.158 8.803 -19.391 1.00 84.38 218 GLY A CA 1
ATOM 1754 C C . GLY A 1 218 ? 18.225 9.533 -18.424 1.00 84.38 218 GLY A C 1
ATOM 1755 O O . GLY A 1 218 ? 17.950 9.005 -17.345 1.00 84.38 218 GLY A O 1
ATOM 1756 N N . VAL A 1 219 ? 17.748 10.730 -18.790 1.00 87.94 219 VAL A N 1
ATOM 1757 C CA . VAL A 1 219 ? 16.767 11.475 -17.986 1.00 87.94 219 VAL A CA 1
ATOM 1758 C C . VAL A 1 219 ? 15.458 10.695 -17.878 1.00 87.94 219 VAL A C 1
ATOM 1760 O O . VAL A 1 219 ? 15.023 10.011 -18.814 1.00 87.94 219 VAL A O 1
ATOM 1763 N N . ARG A 1 220 ? 14.820 10.761 -16.711 1.00 80.06 220 ARG A N 1
ATOM 1764 C CA . ARG A 1 220 ? 13.514 10.132 -16.494 1.00 80.06 220 ARG A CA 1
ATOM 1765 C C . ARG A 1 220 ? 12.433 10.941 -17.201 1.00 80.06 220 ARG A C 1
ATOM 1767 O O . ARG A 1 220 ? 12.565 12.135 -17.393 1.00 80.06 220 ARG A O 1
ATOM 1774 N N . ALA A 1 221 ? 11.305 10.309 -17.516 1.00 71.00 221 ALA A N 1
ATOM 1775 C CA . ALA A 1 221 ? 10.198 10.960 -18.232 1.00 71.00 221 ALA A CA 1
ATOM 1776 C C . ALA A 1 221 ? 9.563 12.174 -17.509 1.00 71.00 221 ALA A C 1
ATOM 1778 O O . ALA A 1 221 ? 8.679 12.815 -18.067 1.00 71.00 221 ALA A O 1
ATOM 1779 N N . PHE A 1 222 ? 9.953 12.433 -16.261 1.00 67.75 222 PHE A N 1
ATOM 1780 C CA . PHE A 1 222 ? 9.442 13.493 -15.391 1.00 67.75 222 PHE A CA 1
ATOM 1781 C C . PHE A 1 222 ? 10.541 14.461 -14.918 1.00 67.75 222 PHE A C 1
ATOM 1783 O O . PHE A 1 222 ? 10.282 15.270 -14.029 1.00 67.75 222 PHE A O 1
ATOM 1790 N N . GLU A 1 223 ? 11.752 14.333 -15.464 1.00 58.47 223 GLU A N 1
ATOM 1791 C CA . GLU A 1 223 ? 12.861 15.292 -15.353 1.00 58.47 223 GLU A CA 1
ATOM 1792 C C . GLU A 1 223 ? 12.918 16.130 -16.636 1.00 58.47 223 GLU A C 1
ATOM 1794 O O . GLU A 1 223 ? 13.181 17.345 -16.518 1.00 58.47 223 GLU A O 1
#